Protein AF-0000000072077221 (afdb_homodimer)

Sequence (352 aa):
MKRPLWFFIVLSVAAAPALAEESPAISVGFSPSSNHDALNVVLNTINDAKKSIDVAAYVFTSKPVARALVEAKGKGIFVRVVADEKSNKNKYTAVTYLANHGIPVRLNNRYSIMHNKTIVADGHTVQTGSFNYTSSADKSNAENAIAIKNVPELASQYEAEFNRLWDESTPLKANYMKRPLWFFIVLSVAAAPALAEESPAISVGFSPSSNHDALNVVLNTINDAKKSIDVAAYVFTSKPVARALVEAKGKGIFVRVVADEKSNKNKYTAVTYLANHGIPVRLNNRYSIMHNKTIVADGHTVQTGSFNYTSSADKSNAENAIAIKNVPELASQYEAEFNRLWDESTPLKANY

Secondary structure (DSSP, 8-state):
---------------------PPPEEEEEEES-TT-HHHHHHHHHHHT-SSEEEEEESSB--HHHHHHHHHHHHTT-EEEEEEETGGG-STT-HHHHHHHTT--EEEE-SSS-B--EEEEETTTEEEEES--BSHHHHHTSBEEEEEEES-HHHHHHHHHHHHHHHHTSEEPPP--/---------------------PPPEEEEEEES-TT-HHHHHHHHHHHT-SSEEEEEESSB--HHHHHHHHHHHHTT-EEEEEEETGGG-STT-HHHHHHHTT--EEEE-SSS-B--EEEEETTTEEEEES--BSHHHHHTSBEEEEEEES-HHHHHHHHHHHHHHHHTSEEPPP--

Structure (mmCIF, N/CA/C/O backbone):
data_AF-0000000072077221-model_v1
#
loop_
_entity.id
_entity.type
_entity.pdbx_description
1 polymer 'phospholipase D'
#
loop_
_atom_site.group_PDB
_atom_site.id
_atom_site.type_symbol
_atom_site.label_atom_id
_atom_site.label_alt_id
_atom_site.label_comp_id
_atom_site.label_asym_id
_atom_site.label_entity_id
_atom_site.label_seq_id
_atom_site.pdbx_PDB_ins_code
_atom_site.Cartn_x
_atom_site.Cartn_y
_atom_site.Cartn_z
_atom_site.occupancy
_atom_site.B_iso_or_equiv
_atom_site.auth_seq_id
_atom_site.auth_comp_id
_atom_site.auth_asym_id
_atom_site.auth_atom_id
_atom_site.pdbx_PDB_model_num
ATOM 1 N N . MET A 1 1 ? -69.562 -35.75 -26.078 1 41.38 1 MET A N 1
ATOM 2 C CA . MET A 1 1 ? -68.5 -34.812 -26.375 1 41.38 1 MET A CA 1
ATOM 3 C C . MET A 1 1 ? -67.688 -34.531 -25.141 1 41.38 1 MET A C 1
ATOM 5 O O . MET A 1 1 ? -68.125 -33.906 -24.188 1 41.38 1 MET A O 1
ATOM 9 N N . LYS A 1 2 ? -66.688 -35.406 -24.719 1 46.25 2 LYS A N 1
ATOM 10 C CA . LYS A 1 2 ? -65.812 -35.344 -23.562 1 46.25 2 LYS A CA 1
ATOM 11 C C . LYS A 1 2 ? -64.875 -34.156 -23.641 1 46.25 2 LYS A C 1
ATOM 13 O O . LYS A 1 2 ? -64.188 -34 -24.641 1 46.25 2 LYS A O 1
ATOM 18 N N . ARG A 1 3 ? -65.25 -33.094 -22.969 1 55.19 3 ARG A N 1
ATOM 19 C CA . ARG A 1 3 ? -64.375 -31.922 -22.875 1 55.19 3 ARG A CA 1
ATOM 20 C C . ARG A 1 3 ? -63 -32.281 -22.391 1 55.19 3 ARG A C 1
ATOM 22 O O . ARG A 1 3 ? -62.844 -32.969 -21.375 1 55.19 3 ARG A O 1
ATOM 29 N N . PRO A 1 4 ? -61.938 -32.188 -23.203 1 52.5 4 PRO A N 1
ATOM 30 C CA . PRO A 1 4 ? -60.562 -32.469 -22.703 1 52.5 4 PRO A CA 1
ATOM 31 C C . PRO A 1 4 ? -60.188 -31.531 -21.562 1 52.5 4 PRO A C 1
ATOM 33 O O . PRO A 1 4 ? -60.562 -30.359 -21.531 1 52.5 4 PRO A O 1
ATOM 36 N N . LEU A 1 5 ? -60 -32.062 -20.359 1 57.72 5 LEU A N 1
ATOM 37 C CA . LEU A 1 5 ? -59.469 -31.328 -19.203 1 57.72 5 LEU A CA 1
ATOM 38 C C . LEU A 1 5 ? -58.031 -30.875 -19.469 1 57.72 5 LEU A C 1
ATOM 40 O O . LEU A 1 5 ? -57.156 -31.703 -19.703 1 57.72 5 LEU A O 1
ATOM 44 N N . TRP A 1 6 ? -57.844 -29.719 -20.047 1 56.41 6 TRP A N 1
ATOM 45 C CA . TRP A 1 6 ? -56.531 -29.094 -20.172 1 56.41 6 TRP A CA 1
ATOM 46 C C . TRP A 1 6 ? -55.875 -28.891 -18.812 1 56.41 6 TRP A C 1
ATOM 48 O O . TRP A 1 6 ? -56.438 -28.234 -17.938 1 56.41 6 TRP A O 1
ATOM 58 N N . PHE A 1 7 ? -55.031 -29.797 -18.406 1 58.69 7 PHE A N 1
ATOM 59 C CA . PHE A 1 7 ? -54.219 -29.625 -17.219 1 58.69 7 PHE A CA 1
ATOM 60 C C . PHE A 1 7 ? -53.219 -28.469 -17.406 1 58.69 7 PHE A C 1
ATOM 62 O O . PHE A 1 7 ? -52.438 -28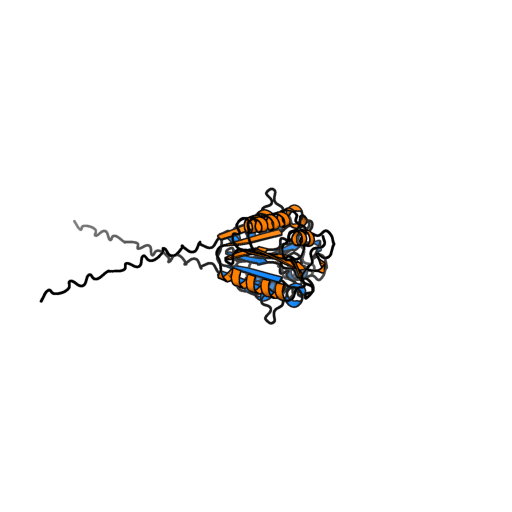.469 -18.328 1 58.69 7 PHE A O 1
ATOM 69 N N . PHE A 1 8 ? -53.531 -27.297 -16.859 1 60.31 8 PHE A N 1
ATOM 70 C CA . PHE A 1 8 ? -52.625 -26.188 -16.75 1 60.31 8 PHE A CA 1
ATOM 71 C C . PHE A 1 8 ? -51.438 -26.531 -15.844 1 60.31 8 PHE A C 1
ATOM 73 O O . PHE A 1 8 ? -51.625 -26.797 -14.656 1 60.31 8 PHE A O 1
ATOM 80 N N . ILE A 1 9 ? -50.344 -26.984 -16.406 1 57.84 9 ILE A N 1
ATOM 81 C CA . ILE A 1 9 ? -49.094 -27.156 -15.656 1 57.84 9 ILE A CA 1
ATOM 82 C C . ILE A 1 9 ? -48.531 -25.797 -15.258 1 57.84 9 ILE A C 1
ATOM 84 O O . ILE A 1 9 ? -48.188 -24.984 -16.125 1 57.84 9 ILE A O 1
ATOM 88 N N . VAL A 1 10 ? -48.844 -25.281 -14.055 1 58.59 10 VAL A N 1
ATOM 89 C CA . VAL A 1 10 ? -48.156 -24.109 -13.492 1 58.59 10 VAL A CA 1
ATOM 90 C C . VAL A 1 10 ? -46.688 -24.422 -13.234 1 58.59 10 VAL A C 1
ATOM 92 O O . VAL A 1 10 ? -46.375 -25.266 -12.398 1 58.59 10 VAL A O 1
ATOM 95 N N . LEU A 1 11 ? -45.812 -24.141 -14.109 1 54.88 11 LEU A N 1
ATOM 96 C CA . LEU A 1 11 ? -44.375 -24.188 -13.859 1 54.88 11 LEU A CA 1
ATOM 97 C C . LEU A 1 11 ? -43.969 -23.125 -12.836 1 54.88 11 LEU A C 1
ATOM 99 O O . LEU A 1 11 ? -44.062 -21.938 -13.086 1 54.88 11 LEU A O 1
ATOM 103 N N . SER A 1 12 ? -43.969 -23.469 -11.578 1 56.44 12 SER A N 1
ATOM 104 C CA . SER A 1 12 ? -43.375 -22.578 -10.594 1 56.44 12 SER A CA 1
ATOM 105 C C . SER A 1 12 ? -41.875 -22.453 -10.805 1 56.44 12 SER A C 1
ATOM 107 O O . SER A 1 12 ? -41.125 -23.438 -10.703 1 56.44 12 SER A O 1
ATOM 109 N N . VAL A 1 13 ? -41.469 -21.484 -11.477 1 56.12 13 VAL A N 1
ATOM 110 C CA . VAL A 1 13 ? -40.031 -21.156 -11.508 1 56.12 13 VAL A CA 1
ATOM 111 C C . VAL A 1 13 ? -39.562 -20.812 -10.102 1 56.12 13 VAL A C 1
ATOM 113 O O . VAL A 1 13 ? -39.969 -19.812 -9.531 1 56.12 13 VAL A O 1
ATOM 116 N N . ALA A 1 14 ? -39.094 -21.75 -9.359 1 52.84 14 ALA A N 1
ATOM 117 C CA . ALA A 1 14 ? -38.375 -21.453 -8.117 1 52.84 14 ALA A CA 1
ATOM 118 C C . ALA A 1 14 ? -37.281 -20.422 -8.336 1 52.84 14 ALA A C 1
ATOM 120 O O . ALA A 1 14 ? -36.375 -20.625 -9.156 1 52.84 14 ALA A O 1
ATOM 121 N N . ALA A 1 15 ? -37.562 -19.188 -7.977 1 51.59 15 ALA A N 1
ATOM 122 C CA . ALA A 1 15 ? -36.5 -18.203 -7.961 1 51.59 15 ALA A CA 1
ATOM 123 C C . ALA A 1 15 ? -35.281 -18.75 -7.211 1 51.59 15 ALA A C 1
ATOM 125 O O . ALA A 1 15 ? -35.375 -19.188 -6.062 1 51.59 15 ALA A O 1
ATOM 126 N N . ALA A 1 16 ? -34.25 -19.266 -7.887 1 54.16 16 ALA A N 1
ATOM 127 C CA . ALA A 1 16 ? -33 -19.609 -7.219 1 54.16 16 ALA A CA 1
ATOM 128 C C . ALA A 1 16 ? -32.625 -18.547 -6.188 1 54.16 16 ALA A C 1
ATOM 130 O O . ALA A 1 16 ? -32.781 -17.344 -6.438 1 54.16 16 ALA A O 1
ATOM 131 N N . PRO A 1 17 ? -32.562 -18.891 -4.938 1 51.62 17 PRO A N 1
ATOM 132 C CA . PRO A 1 17 ? -32.094 -17.844 -4.004 1 51.62 17 PRO A CA 1
ATOM 133 C C . PRO A 1 17 ? -30.938 -17.031 -4.562 1 51.62 17 PRO A C 1
ATOM 135 O O . PRO A 1 17 ? -30.047 -17.578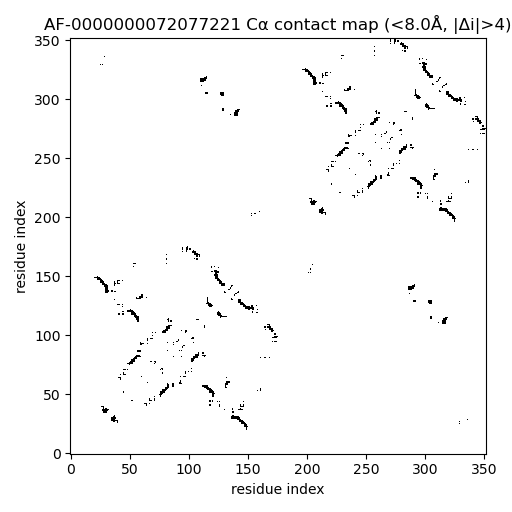 -5.223 1 51.62 17 PRO A O 1
ATOM 138 N N . ALA A 1 18 ? -31.109 -15.844 -4.906 1 51.34 18 ALA A N 1
ATOM 139 C CA . ALA A 1 18 ? -30 -14.945 -5.203 1 51.34 18 ALA A CA 1
ATOM 140 C C . ALA A 1 18 ? -28.812 -15.219 -4.281 1 51.34 18 ALA A C 1
ATOM 142 O O . ALA A 1 18 ? -28.969 -15.258 -3.059 1 51.34 18 ALA A O 1
ATOM 143 N N . LEU A 1 19 ? -27.828 -16.156 -4.566 1 50.75 19 LEU A N 1
ATOM 144 C CA . LEU A 1 19 ? -26.609 -16.25 -3.791 1 50.75 19 LEU A CA 1
ATOM 145 C C . LEU A 1 19 ? -26.25 -14.922 -3.143 1 50.75 19 LEU A C 1
ATOM 147 O O . LEU A 1 19 ? -26.141 -13.906 -3.828 1 50.75 19 LEU A O 1
ATOM 151 N N . ALA A 1 20 ? -26.734 -14.664 -2.051 1 54.38 20 ALA A N 1
ATOM 152 C CA . ALA A 1 20 ? -26.516 -13.453 -1.268 1 54.38 20 ALA A CA 1
ATOM 153 C C . ALA A 1 20 ? -25.078 -12.953 -1.425 1 54.38 20 ALA A C 1
ATOM 155 O O . ALA A 1 20 ? -24.125 -13.695 -1.183 1 54.38 20 ALA A O 1
ATOM 156 N N . GLU A 1 21 ? -24.875 -12.062 -2.271 1 69.56 21 GLU A N 1
ATOM 157 C CA . GLU A 1 21 ? -23.578 -11.414 -2.396 1 69.56 21 GLU A CA 1
ATOM 158 C C . GLU A 1 21 ? -22.984 -11.102 -1.026 1 69.56 21 GLU A C 1
ATOM 160 O O . GLU A 1 21 ? -23.656 -10.562 -0.156 1 69.56 21 GLU A O 1
ATOM 165 N N . GLU A 1 22 ? -21.859 -11.781 -0.63 1 82.25 22 GLU A N 1
ATOM 166 C CA . GLU A 1 22 ? -21.203 -11.531 0.648 1 82.25 22 GLU A CA 1
ATOM 167 C C . GLU A 1 22 ? -20.875 -10.047 0.822 1 82.25 22 GLU A C 1
ATOM 169 O O . GLU A 1 22 ? -20.562 -9.359 -0.148 1 82.25 22 GLU A O 1
ATOM 174 N N . SER A 1 23 ? -21.047 -9.547 1.997 1 90.69 23 SER A N 1
ATOM 175 C CA . SER A 1 23 ? -20.766 -8.148 2.316 1 90.69 23 SER A CA 1
ATOM 176 C C . SER A 1 23 ? -19.266 -7.867 2.295 1 90.69 23 SER A C 1
ATOM 178 O O . SER A 1 23 ? -18.469 -8.75 2.594 1 90.69 23 SER A O 1
ATOM 180 N N . PRO A 1 24 ? -18.922 -6.699 1.945 1 94.5 24 PRO A N 1
ATOM 181 C CA . PRO A 1 24 ? -17.5 -6.324 1.981 1 94.5 24 PRO A CA 1
ATOM 182 C C . PRO A 1 24 ? -16.875 -6.531 3.357 1 94.5 24 PRO A C 1
ATOM 184 O O . PRO A 1 24 ? -17.531 -6.34 4.379 1 94.5 24 PRO A O 1
ATOM 187 N N . ALA A 1 25 ? -15.648 -6.996 3.363 1 97.62 25 ALA A N 1
ATOM 188 C CA . ALA A 1 25 ? -14.867 -7.191 4.586 1 97.62 25 ALA A CA 1
ATOM 189 C C . ALA A 1 25 ? -13.445 -6.66 4.422 1 97.62 25 ALA A C 1
ATOM 191 O O . ALA A 1 25 ? -12.828 -6.836 3.369 1 97.62 25 ALA A O 1
ATOM 192 N N . ILE A 1 26 ? -12.984 -5.996 5.469 1 98.75 26 ILE A N 1
ATOM 193 C CA . ILE A 1 26 ? -11.648 -5.422 5.422 1 98.75 26 ILE A CA 1
ATOM 194 C C . ILE A 1 26 ? -10.797 -6.004 6.547 1 98.75 26 ILE A C 1
ATOM 196 O O . ILE A 1 26 ? -11.242 -6.09 7.691 1 98.75 26 ILE A O 1
ATOM 200 N N . SER A 1 27 ? -9.633 -6.48 6.215 1 98.81 27 SER A N 1
ATOM 201 C CA . SER A 1 27 ? -8.625 -6.887 7.188 1 98.81 27 SER A CA 1
ATOM 202 C C . SER A 1 27 ? -7.328 -6.102 7.004 1 98.81 27 SER A C 1
ATOM 204 O O . SER A 1 27 ? -6.918 -5.828 5.875 1 98.81 27 SER A O 1
ATOM 206 N N . VAL A 1 28 ? -6.715 -5.754 8.086 1 98.94 28 VAL A N 1
ATOM 207 C CA . VAL A 1 28 ? -5.461 -5.012 8.039 1 98.94 28 VAL A CA 1
ATOM 208 C C . VAL A 1 28 ? -4.461 -5.633 9.016 1 98.94 28 VAL A C 1
ATOM 210 O O . VAL A 1 28 ? -4.848 -6.215 10.031 1 98.94 28 VAL A O 1
ATOM 213 N N . GLY A 1 29 ? -3.201 -5.605 8.656 1 98.94 29 GLY A N 1
ATOM 214 C CA . GLY A 1 29 ? -2.088 -5.988 9.516 1 98.94 29 GLY A CA 1
ATOM 215 C C . GLY A 1 29 ? -0.896 -5.059 9.391 1 98.94 29 GLY A C 1
ATOM 216 O O . GLY A 1 29 ? -0.657 -4.48 8.336 1 98.94 29 GLY A O 1
ATOM 217 N N . PHE A 1 30 ? -0.165 -4.949 10.492 1 98.94 30 PHE A N 1
ATOM 218 C CA . PHE A 1 30 ? 1.035 -4.125 10.531 1 98.94 30 PHE A CA 1
ATOM 219 C C . PHE A 1 30 ? 2.256 -4.957 10.906 1 98.94 30 PHE A C 1
ATOM 221 O O . PHE A 1 30 ? 2.123 -6.016 11.531 1 98.94 30 PHE A O 1
ATOM 228 N N . SER A 1 31 ? 3.381 -4.488 10.414 1 98.75 31 SER A N 1
ATOM 229 C CA . SER A 1 31 ? 4.66 -5.066 10.805 1 98.75 31 SER A CA 1
ATOM 230 C C . SER A 1 31 ? 5.551 -4.031 11.477 1 98.75 31 SER A C 1
ATOM 232 O O . SER A 1 31 ? 5.387 -2.828 11.266 1 98.75 31 SER A O 1
ATOM 234 N N . PRO A 1 32 ? 6.457 -4.453 12.258 1 98.56 32 PRO A N 1
ATOM 235 C CA . PRO A 1 32 ? 6.559 -5.828 12.75 1 98.56 32 PRO A CA 1
ATOM 236 C C . PRO A 1 32 ? 5.527 -6.152 13.828 1 98.56 32 PRO A C 1
ATOM 238 O O . PRO A 1 32 ? 4.934 -5.242 14.406 1 98.56 32 PRO A O 1
ATOM 241 N N . SER A 1 33 ? 5.195 -7.371 13.938 1 98.44 33 SER A N 1
ATOM 242 C CA . SER A 1 33 ? 4.336 -7.84 15.023 1 98.44 33 SER A CA 1
ATOM 243 C C . SER A 1 33 ? 4.664 -9.281 15.406 1 98.44 33 SER A C 1
ATOM 245 O O . SER A 1 33 ? 5.176 -10.039 14.586 1 98.44 33 SER A O 1
ATOM 247 N N . SER A 1 34 ? 4.398 -9.594 16.625 1 97.75 34 SER A N 1
ATOM 248 C CA . SER A 1 34 ? 4.699 -10.93 17.125 1 97.75 34 SER A CA 1
ATOM 249 C C . SER A 1 34 ? 3.916 -12 16.375 1 97.75 34 SER A C 1
ATOM 251 O O . SER A 1 34 ? 4.402 -13.109 16.172 1 97.75 34 SER A O 1
ATOM 253 N N . ASN A 1 35 ? 2.785 -11.672 15.859 1 98.12 35 ASN A N 1
ATOM 254 C CA . ASN A 1 35 ? 1.917 -12.641 15.211 1 98.12 35 ASN A CA 1
ATOM 255 C C . ASN A 1 35 ? 2.014 -12.547 13.688 1 98.12 35 ASN A C 1
ATOM 257 O O . ASN A 1 35 ? 1.256 -13.203 12.969 1 98.12 35 ASN A O 1
ATOM 261 N N . HIS A 1 36 ? 2.932 -11.758 13.195 1 98.81 36 HIS A N 1
ATOM 262 C CA . HIS A 1 36 ? 3.117 -11.602 11.758 1 98.81 36 HIS A CA 1
ATOM 263 C C . HIS A 1 36 ? 1.824 -11.156 11.086 1 98.81 36 HIS A C 1
ATOM 265 O O . HIS A 1 36 ? 1.4 -11.758 10.094 1 98.81 36 HIS A O 1
ATOM 271 N N . ASP A 1 37 ? 1.238 -10.086 11.633 1 98.88 37 ASP A N 1
ATOM 272 C CA . ASP A 1 37 ? -0.11 -9.688 11.242 1 98.88 37 ASP A CA 1
ATOM 273 C C . ASP A 1 37 ? -0.158 -9.273 9.773 1 98.88 37 ASP A C 1
ATOM 275 O O . ASP A 1 37 ? -1.091 -9.633 9.055 1 98.88 37 ASP A O 1
ATOM 279 N N . ALA A 1 38 ? 0.813 -8.477 9.312 1 98.94 38 ALA A N 1
ATOM 280 C CA . ALA A 1 38 ? 0.808 -8.047 7.918 1 98.94 38 ALA A CA 1
ATOM 281 C C . ALA A 1 38 ? 1.007 -9.227 6.98 1 98.94 38 ALA A C 1
ATOM 283 O O . ALA A 1 38 ? 0.302 -9.359 5.977 1 98.94 38 ALA A O 1
ATOM 284 N N . LEU A 1 39 ? 1.945 -10.094 7.277 1 98.94 39 LEU A N 1
ATOM 285 C CA . LEU A 1 39 ? 2.152 -11.305 6.492 1 98.94 39 LEU A CA 1
ATOM 286 C C . LEU A 1 39 ? 0.884 -12.148 6.449 1 98.94 39 LEU A C 1
ATOM 288 O O . LEU A 1 39 ? 0.532 -12.703 5.402 1 98.94 39 LEU A O 1
ATOM 292 N N . ASN A 1 40 ? 0.217 -12.258 7.551 1 98.94 40 ASN A N 1
ATOM 293 C CA . ASN A 1 40 ? -0.986 -13.078 7.617 1 98.94 40 ASN A CA 1
ATOM 294 C C . ASN A 1 40 ? -2.096 -12.523 6.73 1 98.94 40 ASN A C 1
ATOM 296 O O . ASN A 1 40 ? -2.885 -13.289 6.168 1 98.94 40 ASN A O 1
ATOM 300 N N . VAL A 1 41 ? -2.193 -11.195 6.621 1 99 41 VAL A N 1
ATOM 301 C CA . VAL A 1 41 ? -3.158 -10.617 5.688 1 99 41 VAL A CA 1
ATOM 302 C C . VAL A 1 41 ? -2.871 -11.117 4.273 1 99 41 VAL A C 1
ATOM 304 O O . VAL A 1 41 ? -3.791 -11.5 3.547 1 99 41 VAL A O 1
ATOM 307 N N . VAL A 1 42 ? -1.589 -11.141 3.879 1 99 42 VAL A N 1
ATOM 308 C CA . VAL A 1 42 ? -1.16 -11.594 2.561 1 99 42 VAL A CA 1
ATOM 309 C C . VAL A 1 42 ? -1.46 -13.086 2.402 1 99 42 VAL A C 1
ATOM 311 O O . VAL A 1 42 ? -2.104 -13.492 1.433 1 99 42 VAL A O 1
ATOM 314 N N . LEU A 1 43 ? -1.061 -13.852 3.369 1 99 43 LEU A N 1
ATOM 315 C CA . LEU A 1 43 ? -1.221 -15.297 3.291 1 99 43 LEU A CA 1
ATOM 316 C C . LEU A 1 43 ? -2.697 -15.68 3.291 1 99 43 LEU A C 1
ATOM 318 O O . LEU A 1 43 ? -3.109 -16.578 2.561 1 99 43 LEU A O 1
ATOM 322 N N . ASN A 1 44 ? -3.494 -15.047 4.129 1 98.94 44 ASN A N 1
ATOM 323 C CA . ASN A 1 44 ? -4.922 -15.352 4.168 1 98.94 44 ASN A CA 1
ATOM 324 C C . ASN A 1 44 ? -5.598 -15.031 2.838 1 98.94 44 ASN A C 1
ATOM 326 O O . ASN A 1 44 ? -6.523 -15.734 2.422 1 98.94 44 ASN A O 1
ATOM 330 N N . THR A 1 45 ? -5.168 -13.953 2.191 1 98.94 45 THR A N 1
ATOM 331 C CA . THR A 1 45 ? -5.699 -13.625 0.874 1 98.94 45 THR A CA 1
ATOM 332 C C . THR A 1 45 ? -5.438 -14.758 -0.116 1 98.94 45 THR A C 1
ATOM 334 O O . THR A 1 45 ? -6.32 -15.133 -0.886 1 98.94 45 THR A O 1
ATOM 337 N N . ILE A 1 46 ? -4.246 -15.305 -0.078 1 99 46 ILE A N 1
ATOM 338 C CA . ILE A 1 46 ? -3.857 -16.391 -0.968 1 99 46 ILE A CA 1
ATOM 339 C C . ILE A 1 46 ? -4.605 -17.672 -0.586 1 99 46 ILE A C 1
ATOM 341 O O . ILE A 1 46 ? -5.207 -18.312 -1.441 1 99 46 ILE A O 1
ATOM 345 N N . ASN A 1 47 ? -4.633 -17.953 0.69 1 98.88 47 ASN A N 1
ATOM 346 C CA . ASN A 1 47 ? -5.168 -19.219 1.175 1 98.88 47 ASN A CA 1
ATOM 347 C C . ASN A 1 47 ? -6.684 -19.297 1.019 1 98.88 47 ASN A C 1
ATOM 349 O O . ASN A 1 47 ? -7.25 -20.375 0.891 1 98.88 47 ASN A O 1
ATOM 353 N N . ASP A 1 48 ? -7.336 -18.203 0.988 1 98.69 48 ASP A N 1
ATOM 354 C CA . ASP A 1 48 ? -8.797 -18.141 0.895 1 98.69 48 ASP A CA 1
ATOM 355 C C . ASP A 1 48 ? -9.258 -18.234 -0.558 1 98.69 48 ASP A C 1
ATOM 357 O O . ASP A 1 48 ? -10.438 -18.453 -0.828 1 98.69 48 ASP A O 1
ATOM 361 N N . ALA A 1 49 ? -8.328 -18.016 -1.481 1 98.88 49 ALA A N 1
ATOM 362 C CA . ALA A 1 49 ? -8.695 -18 -2.896 1 98.88 49 ALA A CA 1
ATOM 363 C C . ALA A 1 49 ? -9.227 -19.359 -3.338 1 98.88 49 ALA A C 1
ATOM 365 O O . ALA A 1 49 ? -8.797 -20.391 -2.834 1 98.88 49 ALA A O 1
ATOM 366 N N . LYS A 1 50 ? -10.117 -19.328 -4.398 1 98.81 50 LYS A N 1
ATOM 367 C CA . LYS A 1 50 ? -10.758 -20.562 -4.855 1 98.81 50 LYS A CA 1
ATOM 368 C C . LYS A 1 50 ? -10.562 -20.75 -6.355 1 98.81 50 LYS A C 1
ATOM 370 O O . LYS A 1 50 ? -10.68 -21.875 -6.863 1 98.81 50 LYS A O 1
ATOM 375 N N . LYS A 1 51 ? -10.328 -19.688 -7.07 1 98.88 51 LYS A N 1
ATOM 376 C CA . LYS A 1 51 ? -10.352 -19.812 -8.523 1 98.88 51 LYS A CA 1
ATOM 377 C C . LYS A 1 51 ? -9.07 -19.25 -9.141 1 98.88 51 LYS A C 1
ATOM 379 O O . LYS A 1 51 ? -8.453 -19.891 -10 1 98.88 51 LYS A O 1
ATOM 384 N N . SER A 1 52 ? -8.703 -18.047 -8.75 1 98.94 52 SER A N 1
ATOM 385 C CA . SER A 1 52 ? -7.566 -17.391 -9.391 1 98.94 52 SER A CA 1
ATOM 386 C C . SER A 1 52 ? -6.852 -16.438 -8.43 1 98.94 52 SER A C 1
ATOM 388 O O . SER A 1 52 ? -7.465 -15.922 -7.496 1 98.94 52 SER A O 1
ATOM 390 N N . ILE A 1 53 ? -5.59 -16.25 -8.648 1 99 53 ILE A N 1
ATOM 391 C CA . ILE A 1 53 ? -4.73 -15.328 -7.926 1 99 53 ILE A CA 1
ATOM 392 C C . ILE A 1 53 ? -3.809 -14.609 -8.906 1 99 53 ILE A C 1
ATOM 394 O O . ILE A 1 53 ? -3.045 -15.242 -9.633 1 99 53 ILE A O 1
ATOM 398 N N . ASP A 1 54 ? -3.857 -13.273 -8.969 1 99 54 ASP A N 1
ATOM 399 C CA . ASP A 1 54 ? -2.932 -12.422 -9.703 1 99 54 ASP A CA 1
ATOM 400 C C . ASP A 1 54 ? -2.055 -11.609 -8.75 1 99 54 ASP A C 1
ATOM 402 O O . ASP A 1 54 ? -2.564 -10.844 -7.934 1 99 54 ASP A O 1
ATOM 406 N N . VAL A 1 55 ? -0.743 -11.789 -8.875 1 99 55 VAL A N 1
ATOM 407 C CA . VAL A 1 55 ? 0.201 -11.148 -7.965 1 99 55 VAL A CA 1
ATOM 408 C C . VAL A 1 55 ? 1.092 -10.18 -8.742 1 99 55 VAL A C 1
ATOM 410 O O . VAL A 1 55 ? 1.725 -10.562 -9.727 1 99 55 VAL A O 1
ATOM 413 N N . ALA A 1 56 ? 1.13 -8.93 -8.383 1 98.94 56 ALA A N 1
ATOM 414 C CA . ALA A 1 56 ? 2.166 -7.977 -8.781 1 98.94 56 ALA A CA 1
ATOM 415 C C . ALA A 1 56 ? 3.129 -7.699 -7.633 1 98.94 56 ALA A C 1
ATOM 417 O O . ALA A 1 56 ? 2.703 -7.332 -6.535 1 98.94 56 ALA A O 1
ATOM 418 N N . ALA A 1 57 ? 4.426 -7.883 -7.879 1 98.81 57 ALA A N 1
ATOM 419 C CA . ALA A 1 57 ? 5.402 -7.785 -6.797 1 98.81 57 ALA A CA 1
ATOM 420 C C . ALA A 1 57 ? 6.609 -6.953 -7.219 1 98.81 57 ALA A C 1
ATOM 422 O O . ALA A 1 57 ? 7.18 -7.176 -8.289 1 98.81 57 ALA A O 1
ATOM 423 N N . TYR A 1 58 ? 7.039 -6.023 -6.383 1 98.81 58 TYR A N 1
ATOM 424 C CA . TYR A 1 58 ? 8.312 -5.328 -6.57 1 98.81 58 TYR A CA 1
ATOM 425 C C . TYR A 1 58 ? 9.477 -6.223 -6.176 1 98.81 58 TYR A C 1
ATOM 427 O O . TYR A 1 58 ? 10.062 -6.895 -7.027 1 98.81 58 TYR A O 1
ATOM 435 N N . VAL A 1 59 ? 9.641 -6.348 -4.863 1 98 59 VAL A N 1
ATOM 436 C CA . VAL A 1 59 ? 10.617 -7.309 -4.367 1 98 59 VAL A CA 1
ATOM 437 C C . VAL A 1 59 ? 9.898 -8.547 -3.836 1 98 59 VAL A C 1
ATOM 439 O O . VAL A 1 59 ? 8.961 -8.438 -3.047 1 98 59 VAL A O 1
ATOM 442 N N . PHE A 1 60 ? 10.312 -9.734 -4.309 1 98.25 60 PHE A N 1
ATOM 443 C CA . PHE A 1 60 ? 9.695 -10.992 -3.916 1 98.25 60 PHE A CA 1
ATOM 444 C C . PHE A 1 60 ? 10.75 -12 -3.477 1 98.25 60 PHE A C 1
ATOM 446 O O . PHE A 1 60 ? 11.336 -12.695 -4.309 1 98.25 60 PHE A O 1
ATOM 453 N N . THR A 1 61 ? 10.883 -12.102 -2.107 1 97 61 THR A N 1
ATOM 454 C CA . THR A 1 61 ? 11.828 -13.062 -1.562 1 97 61 THR A CA 1
ATOM 455 C C . THR A 1 61 ? 11.195 -13.875 -0.441 1 97 61 THR A C 1
ATOM 457 O O . THR A 1 61 ? 11.852 -14.727 0.166 1 97 61 THR A O 1
ATOM 460 N N . SER A 1 62 ? 9.977 -13.672 -0.135 1 98.19 62 SER A N 1
ATOM 461 C CA . SER A 1 62 ? 9.297 -14.328 0.978 1 98.19 62 SER A CA 1
ATOM 462 C C . SER A 1 62 ? 9.031 -15.797 0.679 1 98.19 62 SER A C 1
ATOM 464 O O . SER A 1 62 ? 8.242 -16.125 -0.21 1 98.19 62 SER A O 1
ATOM 466 N N . LYS A 1 63 ? 9.57 -16.656 1.47 1 98.06 63 LYS A N 1
ATOM 467 C CA . LYS A 1 63 ? 9.344 -18.094 1.3 1 98.06 63 LYS A CA 1
ATOM 468 C C . LYS A 1 63 ? 7.906 -18.469 1.642 1 98.06 63 LYS A C 1
ATOM 470 O O . LYS A 1 63 ? 7.262 -19.219 0.899 1 98.06 63 LYS A O 1
ATOM 475 N N . PRO A 1 64 ? 7.355 -17.969 2.762 1 98.81 64 PRO A N 1
ATOM 476 C CA . PRO A 1 64 ? 5.973 -18.344 3.064 1 98.81 64 PRO A CA 1
ATOM 477 C C . PRO A 1 64 ? 4.992 -17.922 1.974 1 98.81 64 PRO A C 1
ATOM 479 O O . PRO A 1 64 ? 4.035 -18.641 1.68 1 98.81 64 PRO A O 1
ATOM 482 N N . VAL A 1 65 ? 5.219 -16.797 1.368 1 98.94 65 VAL A N 1
ATOM 483 C CA . VAL A 1 65 ? 4.316 -16.344 0.314 1 98.94 65 VAL A CA 1
ATOM 484 C C . VAL A 1 65 ? 4.484 -17.219 -0.923 1 98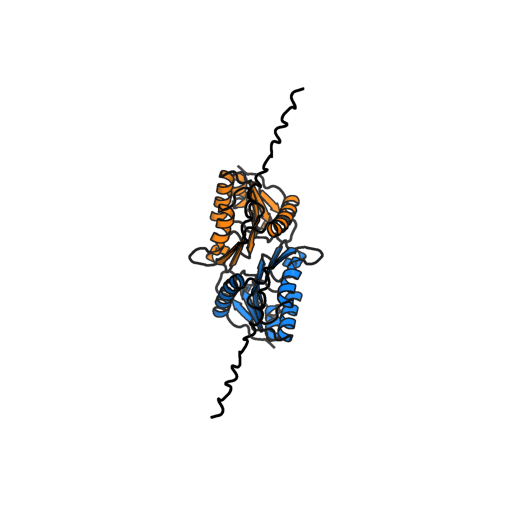.94 65 VAL A C 1
ATOM 486 O O . VAL A 1 65 ? 3.5 -17.641 -1.529 1 98.94 65 VAL A O 1
ATOM 489 N N . ALA A 1 66 ? 5.742 -17.5 -1.279 1 98.88 66 ALA A N 1
ATOM 490 C CA . ALA A 1 66 ? 6.004 -18.359 -2.43 1 98.88 66 ALA A CA 1
ATOM 491 C C . ALA A 1 66 ? 5.383 -19.734 -2.238 1 98.88 66 ALA A C 1
ATOM 493 O O . ALA A 1 66 ? 4.738 -20.266 -3.146 1 98.88 66 ALA A O 1
ATOM 494 N N . ARG A 1 67 ? 5.543 -20.281 -1.102 1 98.88 67 ARG A N 1
ATOM 495 C CA . ARG A 1 67 ? 4.996 -21.609 -0.813 1 98.88 67 ARG A CA 1
ATOM 496 C C . ARG A 1 67 ? 3.471 -21.594 -0.871 1 98.88 67 ARG A C 1
ATOM 498 O O . ARG A 1 67 ? 2.855 -22.531 -1.374 1 98.88 67 ARG A O 1
ATOM 505 N N . ALA A 1 68 ? 2.885 -20.562 -0.342 1 98.94 68 ALA A N 1
ATOM 506 C CA . ALA A 1 68 ? 1.43 -20.438 -0.372 1 98.94 68 ALA A CA 1
ATOM 507 C C . ALA A 1 68 ? 0.912 -20.406 -1.807 1 98.94 68 ALA A C 1
ATOM 509 O O . ALA A 1 68 ? -0.125 -21 -2.111 1 98.94 68 ALA A O 1
ATOM 510 N N . LEU A 1 69 ? 1.618 -19.703 -2.67 1 98.94 69 LEU A N 1
ATOM 511 C CA . LEU A 1 69 ? 1.205 -19.609 -4.066 1 98.94 69 LEU A CA 1
ATOM 512 C C . LEU A 1 69 ? 1.324 -20.969 -4.762 1 98.94 69 LEU A C 1
ATOM 514 O O . LEU A 1 69 ? 0.442 -21.344 -5.527 1 98.94 69 LEU A O 1
ATOM 518 N N . VAL A 1 70 ? 2.412 -21.672 -4.484 1 98.94 70 VAL A N 1
ATOM 519 C CA . VAL A 1 70 ? 2.598 -23 -5.078 1 98.94 70 VAL A CA 1
ATOM 520 C C . VAL A 1 70 ? 1.518 -23.953 -4.566 1 98.94 70 VAL A C 1
ATOM 522 O O . VAL A 1 70 ? 0.965 -24.734 -5.336 1 98.94 70 VAL A O 1
ATOM 525 N N . GLU A 1 71 ? 1.243 -23.891 -3.287 1 98.94 71 GLU A N 1
ATOM 526 C CA . GLU A 1 71 ? 0.179 -24.719 -2.717 1 98.94 71 GLU A CA 1
ATOM 527 C C . GLU A 1 71 ? -1.168 -24.391 -3.359 1 98.94 71 GLU A C 1
ATOM 529 O O . GLU A 1 71 ? -1.96 -25.297 -3.633 1 98.94 71 GLU A O 1
ATOM 534 N N . ALA A 1 72 ? -1.463 -23.125 -3.547 1 98.94 72 ALA A N 1
ATOM 535 C CA . ALA A 1 72 ? -2.699 -22.719 -4.211 1 98.94 72 ALA A CA 1
ATOM 536 C C . ALA A 1 72 ? -2.795 -23.344 -5.605 1 98.94 72 ALA A C 1
ATOM 538 O O . ALA A 1 72 ? -3.834 -23.891 -5.98 1 98.94 72 ALA A O 1
ATOM 539 N N . LYS A 1 73 ? -1.744 -23.25 -6.324 1 98.88 73 LYS A N 1
ATOM 540 C CA . LYS A 1 73 ? -1.716 -23.859 -7.648 1 98.88 73 LYS A CA 1
ATOM 541 C C . LYS A 1 73 ? -2.01 -25.359 -7.562 1 98.88 73 LYS A C 1
ATOM 543 O O . LYS A 1 73 ? -2.766 -25.891 -8.375 1 98.88 73 LYS A O 1
ATOM 548 N N . GLY A 1 74 ? -1.412 -25.953 -6.641 1 98.62 74 GLY A N 1
ATOM 549 C CA . GLY A 1 74 ? -1.627 -27.391 -6.445 1 98.62 74 GLY A CA 1
ATOM 550 C C . GLY A 1 74 ? -3.084 -27.734 -6.211 1 98.62 74 GLY A C 1
ATOM 551 O O . GLY A 1 74 ? -3.512 -28.859 -6.523 1 98.62 74 GLY A O 1
ATOM 552 N N . LYS A 1 75 ? -3.811 -26.828 -5.707 1 98.62 75 LYS A N 1
ATOM 553 C CA . LYS A 1 75 ? -5.23 -27.031 -5.434 1 98.62 75 LYS A CA 1
ATOM 554 C C . LYS A 1 75 ? -6.078 -26.688 -6.656 1 98.62 75 LYS A C 1
ATOM 556 O O . LYS A 1 75 ? -7.309 -26.703 -6.586 1 98.62 75 LYS A O 1
ATOM 561 N N . GLY A 1 76 ? -5.477 -26.344 -7.715 1 98.69 76 GLY A N 1
ATOM 562 C CA . GLY A 1 76 ? -6.184 -26.094 -8.961 1 98.69 76 GLY A CA 1
ATOM 563 C C . GLY A 1 76 ? -6.508 -24.625 -9.18 1 98.69 76 GLY A C 1
ATOM 564 O O . GLY A 1 76 ? -7.246 -24.281 -10.109 1 98.69 76 GLY A O 1
ATOM 565 N N . ILE A 1 77 ? -6.043 -23.766 -8.359 1 98.88 77 ILE A N 1
ATOM 566 C CA . ILE A 1 77 ? -6.254 -22.328 -8.492 1 98.88 77 ILE A CA 1
ATOM 567 C C . ILE A 1 77 ? -5.324 -21.766 -9.57 1 98.88 77 ILE A C 1
ATOM 569 O O . ILE A 1 77 ? -4.141 -22.109 -9.617 1 98.88 77 ILE A O 1
ATOM 573 N N . PHE A 1 78 ? -5.801 -20.938 -10.477 1 98.88 78 PHE A N 1
ATOM 574 C CA . PHE A 1 78 ? -4.992 -20.281 -11.5 1 98.88 78 PHE A CA 1
ATOM 575 C C . PHE A 1 78 ? -4.191 -19.125 -10.898 1 98.88 78 PHE A C 1
ATOM 577 O O . PHE A 1 78 ? -4.762 -18.188 -10.352 1 98.88 78 PHE A O 1
ATOM 584 N N . VAL A 1 79 ? -2.85 -19.203 -11.008 1 98.94 79 VAL A N 1
ATOM 585 C CA . VAL A 1 79 ? -1.979 -18.203 -10.406 1 98.94 79 VAL A CA 1
ATOM 586 C C . VAL A 1 79 ? -1.109 -17.562 -11.492 1 98.94 79 VAL A C 1
ATOM 588 O O . VAL A 1 79 ? -0.523 -18.266 -12.32 1 98.94 79 VAL A O 1
ATOM 591 N N . ARG A 1 80 ? -1.026 -16.234 -11.555 1 98.94 80 ARG A N 1
ATOM 592 C CA . ARG A 1 80 ? -0.083 -15.453 -12.352 1 98.94 80 ARG A CA 1
ATOM 593 C C . ARG A 1 80 ? 0.705 -14.484 -11.484 1 98.94 80 ARG A C 1
ATOM 595 O O . ARG A 1 80 ? 0.163 -13.914 -10.531 1 98.94 80 ARG A O 1
ATOM 602 N N . VAL A 1 81 ? 1.965 -14.297 -11.844 1 98.88 81 VAL A N 1
ATOM 603 C CA . VAL A 1 81 ? 2.809 -13.367 -11.109 1 98.88 81 VAL A CA 1
ATOM 604 C C . VAL A 1 81 ? 3.535 -12.438 -12.078 1 98.88 81 VAL A C 1
ATOM 606 O O . VAL A 1 81 ? 4.172 -12.906 -13.031 1 98.88 81 VAL A O 1
ATOM 609 N N . VAL A 1 82 ? 3.379 -11.141 -11.922 1 98.88 82 VAL A N 1
ATOM 610 C CA . VAL A 1 82 ? 4.254 -10.148 -12.539 1 98.88 82 VAL A CA 1
ATOM 611 C C . VAL A 1 82 ? 5.195 -9.57 -11.484 1 98.88 82 VAL A C 1
ATOM 613 O O . VAL A 1 82 ? 4.758 -9.203 -10.391 1 98.88 82 VAL A O 1
ATOM 616 N N . ALA A 1 83 ? 6.492 -9.508 -11.789 1 98.62 83 ALA A N 1
ATOM 617 C CA . ALA A 1 83 ? 7.461 -8.977 -10.836 1 98.62 83 ALA A CA 1
ATOM 618 C C . ALA A 1 83 ? 8.398 -7.98 -11.516 1 98.62 83 ALA A C 1
ATOM 620 O O . ALA A 1 83 ? 8.617 -8.039 -12.727 1 98.62 83 ALA A O 1
ATOM 621 N N . ASP A 1 84 ? 8.867 -7.027 -10.789 1 98.69 84 ASP A N 1
ATOM 622 C CA . ASP A 1 84 ? 9.891 -6.109 -11.281 1 98.69 84 ASP A CA 1
ATOM 623 C C . ASP A 1 84 ? 11.141 -6.867 -11.711 1 98.69 84 ASP A C 1
ATOM 625 O O . ASP A 1 84 ? 11.656 -7.699 -10.961 1 98.69 84 ASP A O 1
ATOM 629 N N . GLU A 1 85 ? 11.617 -6.57 -12.812 1 97.75 85 GLU A N 1
ATOM 630 C CA . GLU A 1 85 ? 12.75 -7.32 -13.344 1 97.75 85 GLU A CA 1
ATOM 631 C C . GLU A 1 85 ? 14.016 -7.059 -12.539 1 97.75 85 GLU A C 1
ATOM 633 O O . GLU A 1 85 ? 14.695 -7.996 -12.109 1 97.75 85 GLU A O 1
ATOM 638 N N . LYS A 1 86 ? 14.344 -5.789 -12.297 1 96.81 86 LYS A N 1
ATOM 639 C CA . LYS A 1 86 ? 15.594 -5.418 -11.648 1 96.81 86 LYS A CA 1
ATOM 640 C C . LYS A 1 86 ? 15.656 -5.953 -10.227 1 96.81 86 LYS A C 1
ATOM 642 O O . LYS A 1 86 ? 16.719 -6.363 -9.758 1 96.81 86 LYS A O 1
ATOM 647 N N . SER A 1 87 ? 14.531 -5.973 -9.586 1 96.44 87 SER A N 1
ATOM 648 C CA . SER A 1 87 ? 14.5 -6.367 -8.18 1 96.44 87 SER A CA 1
ATOM 649 C C . SER A 1 87 ? 14.461 -7.883 -8.031 1 96.44 87 SER A C 1
ATOM 651 O O . SER A 1 87 ? 14.578 -8.406 -6.918 1 96.44 87 SER A O 1
ATOM 653 N N . ASN A 1 88 ? 14.242 -8.602 -9.133 1 94.88 88 ASN A N 1
ATOM 654 C CA . ASN A 1 88 ? 14.078 -10.047 -9.062 1 94.88 88 ASN A CA 1
ATOM 655 C C . ASN A 1 88 ? 14.984 -10.766 -10.055 1 94.88 88 ASN A C 1
ATOM 657 O O . ASN A 1 88 ? 14.672 -11.875 -10.492 1 94.88 88 ASN A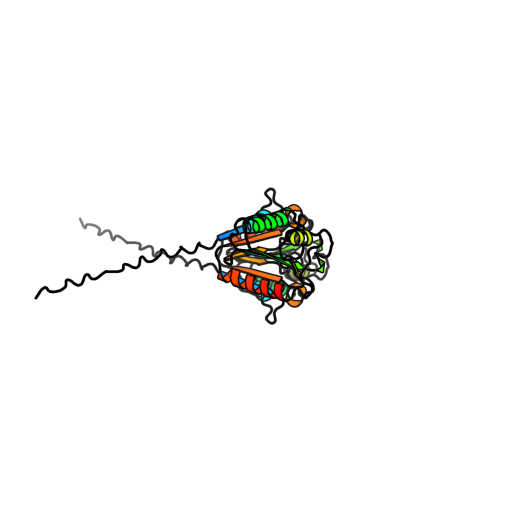 O 1
ATOM 661 N N . LYS A 1 89 ? 16.078 -10.281 -10.477 1 84.94 89 LYS A N 1
ATOM 662 C CA . LYS A 1 89 ? 16.891 -10.789 -11.57 1 84.94 89 LYS A CA 1
ATOM 663 C C . LYS A 1 89 ? 17.875 -11.844 -11.07 1 84.94 89 LYS A C 1
ATOM 665 O O . LYS A 1 89 ? 18.453 -12.594 -11.859 1 84.94 89 LYS A O 1
ATOM 670 N N . ASN A 1 90 ? 17.969 -11.992 -9.836 1 77.62 90 ASN A N 1
ATOM 671 C CA . ASN A 1 90 ? 18.938 -13 -9.391 1 77.62 90 ASN A CA 1
ATOM 672 C C . ASN A 1 90 ? 18.375 -14.414 -9.547 1 77.62 90 ASN A C 1
ATOM 674 O O . ASN A 1 90 ? 17.156 -14.602 -9.594 1 77.62 90 ASN A O 1
ATOM 678 N N . LYS A 1 91 ? 19.219 -15.43 -9.867 1 66.88 91 LYS A N 1
ATOM 679 C CA . LYS A 1 91 ? 18.891 -16.797 -10.242 1 66.88 91 LYS A CA 1
ATOM 680 C C . LYS A 1 91 ? 18.109 -17.5 -9.125 1 66.88 91 LYS A C 1
ATOM 682 O O . LYS A 1 91 ? 17.234 -18.328 -9.398 1 66.88 91 LYS A O 1
ATOM 687 N N . TYR A 1 92 ? 18.344 -17.234 -7.973 1 67.12 92 TYR A N 1
ATOM 688 C CA . TYR A 1 92 ? 17.719 -17.984 -6.895 1 67.12 92 TYR A CA 1
ATOM 689 C C . TYR A 1 92 ? 16.719 -17.109 -6.141 1 67.12 92 TYR A C 1
ATOM 691 O O . TYR A 1 92 ? 16.688 -17.109 -4.906 1 67.12 92 TYR A O 1
ATOM 699 N N . THR A 1 93 ? 15.789 -16.672 -7.039 1 81.75 93 THR A N 1
ATOM 700 C CA . THR A 1 93 ? 14.781 -15.781 -6.484 1 81.75 93 THR A CA 1
ATOM 701 C C . THR A 1 93 ? 13.453 -16.516 -6.305 1 81.75 93 THR A C 1
ATOM 703 O O . THR A 1 93 ? 13.273 -17.625 -6.801 1 81.75 93 THR A O 1
ATOM 706 N N . ALA A 1 94 ? 12.609 -16.047 -5.5 1 93.94 94 ALA A N 1
ATOM 707 C CA . ALA A 1 94 ? 11.242 -16.547 -5.305 1 93.94 94 ALA A CA 1
ATOM 708 C C . ALA A 1 94 ? 10.508 -16.672 -6.633 1 93.94 94 ALA A C 1
ATOM 710 O O . ALA A 1 94 ? 9.734 -17.609 -6.836 1 93.94 94 ALA A O 1
ATOM 711 N N . VAL A 1 95 ? 10.82 -15.82 -7.59 1 95.88 95 VAL A N 1
ATOM 712 C CA . VAL A 1 95 ? 10.102 -15.859 -8.859 1 95.88 95 VAL A CA 1
ATOM 713 C C . VAL A 1 95 ? 10.578 -17.047 -9.688 1 95.88 95 VAL A C 1
ATOM 715 O O . VAL A 1 95 ? 9.789 -17.672 -10.406 1 95.88 95 VAL A O 1
ATOM 718 N N . THR A 1 96 ? 11.875 -17.406 -9.633 1 94.69 96 THR A N 1
ATOM 719 C CA . THR A 1 96 ? 12.359 -18.594 -10.32 1 94.69 96 THR A CA 1
ATOM 720 C C . THR A 1 96 ? 11.758 -19.844 -9.703 1 94.69 96 THR A C 1
ATOM 722 O O . THR A 1 96 ? 11.414 -20.797 -10.414 1 94.69 96 THR A O 1
ATOM 725 N N . TYR A 1 97 ? 11.703 -19.875 -8.383 1 96.44 97 TYR A N 1
ATOM 726 C CA . TYR A 1 97 ? 11.047 -20.969 -7.68 1 96.44 97 TYR A CA 1
ATOM 727 C C . TYR A 1 97 ? 9.617 -21.156 -8.18 1 96.44 97 TYR A C 1
ATOM 729 O O . TYR A 1 97 ? 9.195 -22.281 -8.453 1 96.44 97 TYR A O 1
ATOM 737 N N . LEU A 1 98 ? 8.891 -20.078 -8.273 1 98 98 LEU A N 1
ATOM 738 C CA . LEU A 1 98 ? 7.512 -20.125 -8.75 1 98 98 LEU A CA 1
ATOM 739 C C . LEU A 1 98 ? 7.445 -20.656 -10.18 1 98 98 LEU A C 1
ATOM 741 O O . LEU A 1 98 ? 6.633 -21.531 -10.492 1 98 98 LEU A O 1
ATOM 745 N N . ALA A 1 99 ? 8.289 -20.125 -11.031 1 96.75 99 ALA A N 1
ATOM 746 C CA . ALA A 1 99 ? 8.32 -20.562 -12.422 1 96.75 99 ALA A CA 1
ATOM 747 C C . ALA A 1 99 ? 8.617 -22.047 -12.523 1 96.75 99 ALA A C 1
ATOM 749 O O . ALA A 1 99 ? 7.996 -22.766 -13.312 1 96.75 99 ALA A O 1
ATOM 750 N N . ASN A 1 100 ? 9.516 -22.484 -11.773 1 95.94 100 ASN A N 1
ATOM 751 C CA . ASN A 1 100 ? 9.914 -23.891 -11.773 1 95.94 100 ASN A CA 1
ATOM 752 C C . ASN A 1 100 ? 8.789 -24.797 -11.273 1 95.94 100 ASN A C 1
ATOM 754 O O . ASN A 1 100 ? 8.797 -26 -11.516 1 95.94 100 ASN A O 1
ATOM 758 N N . HIS A 1 101 ? 7.898 -24.266 -10.594 1 97.44 101 HIS A N 1
ATOM 759 C CA . HIS A 1 101 ? 6.758 -25.031 -10.109 1 97.44 101 HIS A CA 1
ATOM 760 C C . HIS A 1 101 ? 5.535 -24.828 -10.992 1 97.44 101 HIS A C 1
ATOM 762 O O . HIS A 1 101 ? 4.41 -25.109 -10.586 1 97.44 101 HIS A O 1
ATOM 768 N N . GLY A 1 102 ? 5.746 -24.234 -12.102 1 97.62 102 GLY A N 1
ATOM 769 C CA . GLY A 1 102 ? 4.719 -24.188 -13.125 1 97.62 102 GLY A CA 1
ATOM 770 C C . GLY A 1 102 ? 3.834 -22.969 -13.031 1 97.62 102 GLY A C 1
ATOM 771 O O . GLY A 1 102 ? 2.83 -22.859 -13.742 1 97.62 102 GLY A O 1
ATOM 772 N N . ILE A 1 103 ? 4.129 -22.078 -12.164 1 98.69 103 ILE A N 1
ATOM 773 C CA . ILE A 1 103 ? 3.389 -20.812 -12.102 1 98.69 103 ILE A CA 1
ATOM 774 C C . ILE A 1 103 ? 3.914 -19.859 -13.164 1 98.69 103 ILE A C 1
ATOM 776 O O . ILE A 1 103 ? 5.113 -19.578 -13.219 1 98.69 103 ILE A O 1
ATOM 780 N N . PRO A 1 104 ? 3.029 -19.375 -14.078 1 98.69 104 PRO A N 1
ATOM 781 C CA . PRO A 1 104 ? 3.484 -18.359 -15.023 1 98.69 104 PRO A CA 1
ATOM 782 C C . PRO A 1 104 ? 3.984 -17.094 -14.328 1 98.69 104 PRO A C 1
ATOM 784 O O . PRO A 1 104 ? 3.275 -16.516 -13.492 1 98.69 104 PRO A O 1
ATOM 787 N N . VAL A 1 105 ? 5.203 -16.703 -14.672 1 98.44 105 VAL A N 1
ATOM 788 C CA . VAL A 1 105 ? 5.832 -15.492 -14.148 1 98.44 105 VAL A CA 1
ATOM 789 C C . VAL A 1 105 ? 6.293 -14.609 -15.312 1 98.44 105 VAL A C 1
ATOM 791 O O . VAL A 1 105 ? 6.844 -15.109 -16.297 1 98.44 105 VAL A O 1
ATOM 794 N N . ARG A 1 106 ? 5.961 -13.336 -15.211 1 98.44 106 ARG A N 1
ATOM 795 C CA . ARG A 1 106 ? 6.52 -12.359 -16.141 1 98.44 106 ARG A CA 1
ATOM 796 C C . ARG A 1 106 ? 7.285 -11.273 -15.406 1 98.44 106 ARG A C 1
ATOM 798 O O . ARG A 1 106 ? 6.938 -10.922 -14.273 1 98.44 106 ARG A O 1
ATOM 805 N N . LEU A 1 107 ? 8.32 -10.805 -16.047 1 98.12 107 LEU A N 1
ATOM 806 C CA . LEU A 1 107 ? 9.156 -9.75 -15.477 1 98.12 107 LEU A CA 1
ATOM 807 C C . LEU A 1 107 ? 8.922 -8.422 -16.188 1 98.12 107 LEU A C 1
ATOM 809 O O . LEU A 1 107 ? 8.922 -8.367 -17.422 1 98.12 107 LEU A O 1
ATOM 813 N N . ASN A 1 108 ? 8.68 -7.414 -15.43 1 98.62 108 ASN A N 1
ATOM 814 C CA . ASN A 1 108 ? 8.414 -6.078 -15.953 1 98.62 108 ASN A CA 1
ATOM 815 C C . ASN A 1 108 ? 9.648 -5.188 -15.883 1 98.62 108 ASN A C 1
ATOM 817 O O . ASN A 1 108 ? 10.297 -5.105 -14.836 1 98.62 108 ASN A O 1
ATOM 821 N N . ASN A 1 109 ? 10.016 -4.531 -16.953 1 98.19 109 ASN A N 1
ATOM 822 C CA . ASN A 1 109 ? 11.141 -3.605 -16.984 1 98.19 109 ASN A CA 1
ATOM 823 C C . ASN A 1 109 ? 10.75 -2.277 -17.625 1 98.19 109 ASN A C 1
ATOM 825 O O . ASN A 1 109 ? 11.617 -1.539 -18.109 1 98.19 109 ASN A O 1
ATOM 829 N N . ARG A 1 110 ? 9.477 -1.938 -17.641 1 98.5 110 ARG A N 1
ATOM 830 C CA . ARG A 1 110 ? 8.984 -0.798 -18.406 1 98.5 110 ARG A CA 1
ATOM 831 C C . ARG A 1 110 ? 9.055 0.485 -17.594 1 98.5 110 ARG A C 1
ATOM 833 O O . ARG A 1 110 ? 8.977 1.586 -18.141 1 98.5 110 ARG A O 1
ATOM 840 N N . TYR A 1 111 ? 9.188 0.402 -16.344 1 98.81 111 TYR A N 1
ATOM 841 C CA . TYR A 1 111 ? 9.156 1.542 -15.43 1 98.81 111 TYR A CA 1
ATOM 842 C C . TYR A 1 111 ? 10.477 1.673 -14.68 1 98.81 111 TYR A C 1
ATOM 844 O O . TYR A 1 111 ? 11.32 0.772 -14.734 1 98.81 111 TYR A O 1
ATOM 852 N N . SER A 1 112 ? 10.688 2.902 -14.039 1 98.75 112 SER A N 1
ATOM 853 C CA . SER A 1 112 ? 11.844 2.953 -13.148 1 98.75 112 SER A CA 1
ATOM 854 C C . SER A 1 112 ? 11.836 1.788 -12.164 1 98.75 112 SER A C 1
ATOM 856 O O . SER A 1 112 ? 12.859 1.135 -11.961 1 98.75 112 SER A O 1
ATOM 858 N N . ILE A 1 113 ? 10.656 1.567 -11.562 1 98.75 113 ILE A N 1
ATOM 859 C CA . ILE A 1 113 ? 10.398 0.335 -10.828 1 98.75 113 ILE A CA 1
ATOM 860 C C . ILE A 1 113 ? 8.914 -0.021 -10.922 1 98.75 113 ILE A C 1
ATOM 862 O O . ILE A 1 113 ? 8.062 0.866 -10.977 1 98.75 113 ILE A O 1
ATOM 866 N N . MET A 1 114 ? 8.656 -1.237 -11.117 1 98.81 114 MET A N 1
ATOM 867 C CA . MET A 1 114 ? 7.312 -1.732 -10.836 1 98.81 114 MET A CA 1
ATOM 868 C C . MET A 1 114 ? 7.125 -1.982 -9.344 1 98.81 114 MET A C 1
ATOM 870 O O . MET A 1 114 ? 7.531 -3.025 -8.828 1 98.81 114 MET A O 1
ATOM 874 N N . HIS A 1 115 ? 6.453 -1.062 -8.68 1 98.94 115 HIS A N 1
ATOM 875 C CA . HIS A 1 115 ? 6.559 -0.939 -7.227 1 98.94 115 HIS A CA 1
ATOM 876 C C . HIS A 1 115 ? 5.324 -1.514 -6.539 1 98.94 115 HIS A C 1
ATOM 878 O O . HIS A 1 115 ? 5.191 -1.422 -5.316 1 98.94 115 HIS A O 1
ATOM 884 N N . ASN A 1 116 ? 4.406 -2.084 -7.293 1 98.88 116 ASN A N 1
ATOM 885 C CA . ASN A 1 116 ? 3.184 -2.639 -6.727 1 98.88 116 ASN A CA 1
ATOM 886 C C . ASN A 1 116 ? 3.467 -3.879 -5.883 1 98.88 116 ASN A C 1
ATOM 888 O O . ASN A 1 116 ? 4.418 -4.613 -6.152 1 98.88 116 ASN A O 1
ATOM 892 N N . LYS A 1 117 ? 2.719 -4.078 -4.871 1 98.75 117 LYS A N 1
ATOM 893 C CA . LYS A 1 117 ? 2.551 -5.297 -4.086 1 98.75 117 LYS A CA 1
ATOM 894 C C . LYS A 1 117 ? 1.074 -5.625 -3.887 1 98.75 117 LYS A C 1
ATOM 896 O O . LYS A 1 117 ? 0.5 -5.32 -2.84 1 98.75 117 LYS A O 1
ATOM 901 N N . THR A 1 118 ? 0.561 -6.16 -4.859 1 99 118 THR A N 1
ATOM 902 C CA . THR A 1 118 ? -0.881 -6.375 -4.848 1 99 118 THR A CA 1
ATOM 903 C C . THR A 1 118 ? -1.212 -7.828 -5.176 1 99 118 THR A C 1
ATOM 905 O O . THR A 1 118 ? -0.46 -8.5 -5.891 1 99 118 THR A O 1
ATOM 908 N N . ILE A 1 119 ? -2.273 -8.305 -4.637 1 99 119 ILE A N 1
ATOM 909 C CA . ILE A 1 119 ? -2.9 -9.578 -4.98 1 99 119 ILE A CA 1
ATOM 910 C C . ILE A 1 119 ? -4.379 -9.359 -5.297 1 99 119 ILE A C 1
ATOM 912 O O . ILE A 1 119 ? -5.086 -8.688 -4.539 1 99 119 ILE A O 1
ATOM 916 N N . VAL A 1 120 ? -4.805 -9.805 -6.422 1 99 120 VAL A N 1
ATOM 917 C CA . VAL A 1 120 ? -6.223 -9.922 -6.742 1 99 120 VAL A CA 1
ATOM 918 C C . VAL A 1 120 ? -6.641 -11.391 -6.719 1 99 120 VAL A C 1
ATOM 920 O O . VAL A 1 120 ? -6.062 -12.211 -7.43 1 99 120 VAL A O 1
ATOM 923 N N . ALA A 1 121 ? -7.629 -11.719 -5.887 1 98.94 121 ALA A N 1
ATOM 924 C CA . ALA A 1 121 ? -8.07 -13.102 -5.762 1 98.94 121 ALA A CA 1
ATOM 925 C C . ALA A 1 121 ? -9.539 -13.25 -6.141 1 98.94 121 ALA A C 1
ATOM 927 O O . ALA A 1 121 ? -10.391 -12.492 -5.664 1 98.94 121 ALA A O 1
ATOM 928 N N . ASP A 1 122 ? -9.898 -14.102 -7.031 1 98.88 122 ASP A N 1
ATOM 929 C CA . ASP A 1 122 ? -11.219 -14.625 -7.375 1 98.88 122 ASP A CA 1
ATOM 930 C C . ASP A 1 122 ? -12.102 -13.523 -7.957 1 98.88 122 ASP A C 1
ATOM 932 O O . ASP A 1 122 ? -13.328 -13.633 -7.941 1 98.88 122 ASP A O 1
ATOM 936 N N . GLY A 1 123 ? -11.508 -12.391 -8.305 1 98.56 123 GLY A N 1
ATOM 937 C CA . GLY A 1 123 ? -12.25 -11.32 -8.938 1 98.56 123 GLY A CA 1
ATOM 938 C C . GLY A 1 123 ? -13.07 -10.5 -7.953 1 98.56 123 GLY A C 1
ATOM 939 O O . GLY A 1 123 ? -13.984 -9.773 -8.352 1 98.56 123 GLY A O 1
ATOM 940 N N . HIS A 1 124 ? -12.734 -10.664 -6.672 1 98.62 124 HIS A N 1
ATOM 941 C CA . HIS A 1 124 ? -13.555 -9.891 -5.738 1 98.62 124 HIS A CA 1
ATOM 942 C C . HIS A 1 124 ? -12.742 -9.469 -4.52 1 98.62 124 HIS A C 1
ATOM 944 O O . HIS A 1 124 ? -13.227 -8.703 -3.682 1 98.62 124 HIS A O 1
ATOM 950 N N . THR A 1 125 ? -11.508 -9.922 -4.344 1 98.88 125 THR A N 1
ATOM 951 C CA . THR A 1 125 ? -10.656 -9.602 -3.207 1 98.88 125 THR A CA 1
ATOM 952 C C . THR A 1 125 ? -9.367 -8.93 -3.674 1 98.88 125 THR A C 1
ATOM 954 O O . THR A 1 125 ? -8.742 -9.375 -4.637 1 98.88 125 THR A O 1
ATOM 957 N N . VAL A 1 126 ? -9.008 -7.812 -3.01 1 99 126 VAL A N 1
ATOM 958 C CA . VAL A 1 126 ? -7.777 -7.094 -3.311 1 99 126 VAL A CA 1
ATOM 959 C C . VAL A 1 126 ? -6.93 -6.969 -2.049 1 99 126 VAL A C 1
ATOM 961 O O . VAL A 1 126 ? -7.434 -6.586 -0.99 1 99 126 VAL A O 1
ATOM 964 N N . GLN A 1 127 ? -5.699 -7.422 -2.125 1 99 127 GLN A N 1
ATOM 965 C CA . GLN A 1 127 ? -4.688 -7.105 -1.122 1 99 127 GLN A CA 1
ATOM 966 C C . GLN A 1 127 ? -3.701 -6.062 -1.642 1 99 127 GLN A C 1
ATOM 968 O O . GLN A 1 127 ? -3.268 -6.133 -2.793 1 99 127 GLN A O 1
ATOM 973 N N . THR A 1 128 ? -3.375 -4.984 -0.899 1 99 128 THR A N 1
ATOM 974 C CA . THR A 1 128 ? -2.359 -3.98 -1.202 1 99 128 THR A CA 1
ATOM 975 C C . THR A 1 128 ? -1.739 -3.436 0.081 1 99 128 THR A C 1
ATOM 977 O O . THR A 1 128 ? -1.899 -4.023 1.153 1 99 128 THR A O 1
ATOM 980 N N . GLY A 1 129 ? -0.941 -2.398 0.029 1 98.94 129 GLY A N 1
ATOM 981 C CA . GLY A 1 129 ? -0.225 -1.816 1.153 1 98.94 129 GLY A CA 1
ATOM 982 C C . GLY A 1 129 ? 1.239 -1.555 0.857 1 98.94 129 GLY A C 1
ATOM 983 O O . GLY A 1 129 ? 1.646 -1.521 -0.306 1 98.94 129 GLY A O 1
ATOM 984 N N . SER A 1 130 ? 1.961 -1.286 1.913 1 98.88 130 SER A N 1
ATOM 985 C CA . SER A 1 130 ? 3.387 -1 1.788 1 98.88 130 SER A CA 1
ATOM 986 C C . SER A 1 130 ? 4.215 -2.279 1.831 1 98.88 130 SER A C 1
ATOM 988 O O . SER A 1 130 ? 5.398 -2.27 1.498 1 98.88 130 SER A O 1
ATOM 990 N N . PHE A 1 131 ? 3.705 -3.414 2.162 1 98.94 131 PHE A N 1
ATOM 991 C CA . PHE A 1 131 ? 4.355 -4.664 2.541 1 98.94 131 PHE A CA 1
ATOM 992 C C . PHE A 1 131 ? 4.863 -5.402 1.31 1 98.94 131 PHE A C 1
ATOM 994 O O . PHE A 1 131 ? 4.129 -6.176 0.694 1 98.94 131 PHE A O 1
ATOM 1001 N N . ASN A 1 132 ? 6.164 -5.223 0.977 1 98.81 132 ASN A N 1
ATOM 1002 C CA . ASN A 1 132 ? 6.785 -6.109 -0.003 1 98.81 132 ASN A CA 1
ATOM 1003 C C . ASN A 1 132 ? 6.773 -7.562 0.468 1 98.81 132 ASN A C 1
ATOM 1005 O O . ASN A 1 132 ? 6.805 -7.828 1.67 1 98.81 132 ASN A O 1
ATOM 1009 N N . TYR A 1 133 ? 6.742 -8.477 -0.508 1 98.75 133 TYR A N 1
ATOM 1010 C CA . TYR A 1 133 ? 6.746 -9.883 -0.134 1 98.75 133 TYR A CA 1
ATOM 1011 C C . TYR A 1 133 ? 8.156 -10.359 0.199 1 98.75 133 TYR A C 1
ATOM 1013 O O . TYR A 1 133 ? 8.75 -11.141 -0.544 1 98.75 133 TYR A O 1
ATOM 1021 N N . THR A 1 134 ? 8.656 -9.867 1.396 1 98.44 134 THR A N 1
ATOM 1022 C CA . THR A 1 134 ? 10.008 -10.133 1.869 1 98.44 134 THR A CA 1
ATOM 1023 C C . THR A 1 134 ? 10.008 -10.414 3.369 1 98.44 134 THR A C 1
ATOM 1025 O O . THR A 1 134 ? 9.047 -10.086 4.07 1 98.44 134 THR A O 1
ATOM 1028 N N . SER A 1 135 ? 11.117 -11.055 3.795 1 98.19 135 SER A N 1
ATOM 1029 C CA . SER A 1 135 ? 11.297 -11.258 5.227 1 98.19 135 SER A CA 1
ATOM 1030 C C . SER A 1 135 ? 11.461 -9.93 5.957 1 98.19 135 SER A C 1
ATOM 1032 O O . SER A 1 135 ? 10.984 -9.766 7.082 1 98.19 135 SER A O 1
ATOM 1034 N N . SER A 1 136 ? 12.156 -8.93 5.359 1 98.5 136 SER A N 1
ATOM 1035 C CA . SER A 1 136 ? 12.367 -7.633 6 1 98.5 136 SER A CA 1
ATOM 1036 C C . SER A 1 136 ? 11.047 -6.895 6.199 1 98.5 136 SER A C 1
ATOM 1038 O O . SER A 1 136 ? 10.852 -6.223 7.215 1 98.5 136 SER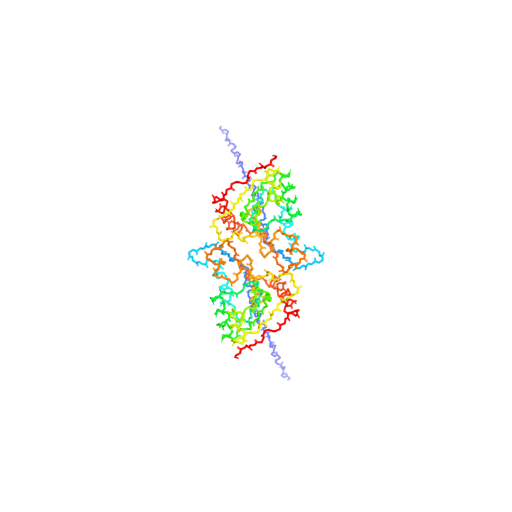 A O 1
ATOM 1040 N N . ALA A 1 137 ? 10.117 -6.992 5.27 1 98.81 137 ALA A N 1
ATOM 1041 C CA . ALA A 1 137 ? 8.805 -6.371 5.418 1 98.81 137 ALA A CA 1
ATOM 1042 C C . ALA A 1 137 ? 8.047 -6.953 6.613 1 98.81 137 ALA A C 1
ATOM 1044 O O . ALA A 1 137 ? 7.293 -6.246 7.281 1 98.81 137 ALA A O 1
ATOM 1045 N N . ASP A 1 138 ? 8.273 -8.203 6.863 1 98.88 138 ASP A N 1
ATOM 1046 C CA . ASP A 1 138 ? 7.59 -8.898 7.949 1 98.88 138 ASP A CA 1
ATOM 1047 C C . ASP A 1 138 ? 8.242 -8.586 9.297 1 98.88 138 ASP A C 1
ATOM 1049 O O . ASP A 1 138 ? 7.551 -8.367 10.289 1 98.88 138 ASP A O 1
ATOM 1053 N N . LYS A 1 139 ? 9.539 -8.492 9.289 1 98.69 139 LYS A N 1
ATOM 1054 C CA . LYS A 1 139 ? 10.219 -8.664 10.57 1 98.69 139 LYS A CA 1
ATOM 1055 C C . LYS A 1 139 ? 10.922 -7.379 10.992 1 98.69 139 LYS A C 1
ATOM 1057 O O . LYS A 1 139 ? 11.117 -7.137 12.188 1 98.69 139 LYS A O 1
ATOM 1062 N N . SER A 1 140 ? 11.375 -6.57 10.016 1 98.69 140 SER A N 1
ATOM 1063 C CA . SER A 1 140 ? 12.312 -5.52 10.383 1 98.69 140 SER A CA 1
ATOM 1064 C C . SER A 1 140 ? 11.781 -4.141 10.008 1 98.69 140 SER A C 1
ATOM 1066 O O . SER A 1 140 ? 12.18 -3.131 10.586 1 98.69 140 SER A O 1
ATOM 1068 N N . ASN A 1 141 ? 10.93 -4.055 9 1 98.88 141 ASN A N 1
ATOM 1069 C CA . ASN A 1 141 ? 10.344 -2.797 8.555 1 98.88 141 ASN A CA 1
ATOM 1070 C C . ASN A 1 141 ? 9.062 -2.479 9.32 1 98.88 141 ASN A C 1
ATOM 1072 O O . ASN A 1 141 ? 8.469 -3.361 9.938 1 98.88 141 ASN A O 1
ATOM 1076 N N . ALA A 1 142 ? 8.68 -1.244 9.305 1 98.94 142 ALA A N 1
ATOM 1077 C CA . ALA A 1 142 ? 7.305 -0.868 9.633 1 98.94 142 ALA A CA 1
ATOM 1078 C C . ALA A 1 142 ? 6.449 -0.776 8.367 1 98.94 142 ALA A C 1
ATOM 1080 O O . ALA A 1 142 ? 6.703 0.057 7.496 1 98.94 142 ALA A O 1
ATOM 1081 N N . GLU A 1 143 ? 5.48 -1.684 8.266 1 98.94 143 GLU A N 1
ATOM 1082 C CA . GLU A 1 143 ? 4.664 -1.851 7.062 1 98.94 143 GLU A CA 1
ATOM 1083 C C . GLU A 1 143 ? 3.184 -1.975 7.414 1 98.94 143 GLU A C 1
ATOM 1085 O O . GLU A 1 143 ? 2.832 -2.184 8.578 1 98.94 143 GLU A O 1
ATOM 1090 N N . ASN A 1 144 ? 2.385 -1.82 6.41 1 98.94 144 ASN A N 1
ATOM 1091 C CA . ASN A 1 144 ? 0.985 -2.229 6.484 1 98.94 144 ASN A CA 1
ATOM 1092 C C . ASN A 1 144 ? 0.592 -3.098 5.293 1 98.94 144 ASN A C 1
ATOM 1094 O O . ASN A 1 144 ? 1.107 -2.914 4.188 1 98.94 144 ASN A O 1
ATOM 1098 N N . ALA A 1 145 ? -0.292 -4.059 5.496 1 99 145 ALA A N 1
ATOM 1099 C CA . ALA A 1 145 ? -1.023 -4.805 4.477 1 99 145 ALA A CA 1
ATOM 1100 C C . ALA A 1 145 ? -2.525 -4.766 4.738 1 99 145 ALA A C 1
ATOM 1102 O O . ALA A 1 145 ? -2.965 -4.875 5.887 1 99 145 ALA A O 1
ATOM 1103 N N . ILE A 1 146 ? -3.27 -4.539 3.676 1 99 146 ILE A N 1
ATOM 1104 C CA . ILE A 1 146 ? -4.727 -4.492 3.779 1 99 146 ILE A CA 1
ATOM 1105 C C . ILE A 1 146 ? -5.348 -5.402 2.723 1 99 146 ILE A C 1
ATOM 1107 O O . ILE A 1 146 ? -4.844 -5.496 1.6 1 99 146 ILE A O 1
ATOM 1111 N N . ALA A 1 147 ? -6.387 -6.137 3.086 1 98.94 147 ALA A N 1
ATOM 1112 C CA . ALA A 1 147 ? -7.211 -6.918 2.166 1 98.94 147 ALA A CA 1
ATOM 1113 C C . ALA A 1 147 ? -8.664 -6.465 2.209 1 98.94 147 ALA A C 1
ATOM 1115 O O . ALA A 1 147 ? -9.242 -6.309 3.289 1 98.94 147 ALA A O 1
ATOM 1116 N N . ILE A 1 148 ? -9.203 -6.188 1.097 1 98.94 148 ILE A N 1
ATOM 1117 C CA . ILE A 1 148 ? -10.609 -5.828 0.911 1 98.94 148 ILE A CA 1
ATOM 1118 C C . ILE A 1 148 ? -11.32 -6.926 0.129 1 98.94 148 ILE A C 1
ATOM 1120 O O . ILE A 1 148 ? -11.07 -7.117 -1.062 1 98.94 148 ILE A O 1
ATOM 1124 N N . LYS A 1 149 ? -12.211 -7.574 0.804 1 98.62 149 LYS A N 1
ATOM 1125 C CA . LYS A 1 149 ? -12.859 -8.766 0.263 1 98.62 149 LYS A CA 1
ATOM 1126 C C . LYS A 1 149 ? -14.289 -8.469 -0.172 1 98.62 149 LYS A C 1
ATOM 1128 O O . LYS A 1 149 ? -14.961 -7.617 0.419 1 98.62 149 LYS A O 1
ATOM 1133 N N . ASN A 1 150 ? -14.727 -9.164 -1.16 1 98.12 150 ASN A N 1
ATOM 1134 C CA . ASN A 1 150 ? -16.094 -9.125 -1.658 1 98.12 150 ASN A CA 1
ATOM 1135 C C . ASN A 1 150 ? -16.453 -7.742 -2.205 1 98.12 150 ASN A C 1
ATOM 1137 O O . ASN A 1 150 ? -17.516 -7.199 -1.888 1 98.12 150 ASN A O 1
ATOM 1141 N N . VAL A 1 151 ? -15.57 -7.211 -2.945 1 98.38 151 VAL A N 1
ATOM 1142 C CA . VAL A 1 151 ? -15.812 -5.961 -3.658 1 98.38 151 VAL A CA 1
ATOM 1143 C C . VAL A 1 151 ? -15.398 -6.113 -5.121 1 98.38 151 VAL A C 1
ATOM 1145 O O . VAL A 1 151 ? -14.344 -5.621 -5.531 1 98.38 151 VAL A O 1
ATOM 1148 N N . PRO A 1 152 ? -16.234 -6.688 -5.93 1 98.44 152 PRO A N 1
ATOM 1149 C CA . PRO A 1 152 ? -15.883 -7.012 -7.312 1 98.44 152 PRO A CA 1
ATOM 1150 C C . PRO A 1 152 ? -15.484 -5.777 -8.125 1 98.44 152 PRO A C 1
ATOM 1152 O O . PRO A 1 152 ? -14.641 -5.867 -9.016 1 98.44 152 PRO A O 1
ATOM 1155 N N . GLU A 1 153 ? -16.109 -4.645 -7.848 1 98.31 153 GLU A N 1
ATOM 1156 C CA . GLU A 1 153 ? -15.781 -3.438 -8.602 1 98.31 153 GLU A CA 1
ATOM 1157 C C . GLU A 1 153 ? -14.344 -3 -8.359 1 98.31 153 GLU A C 1
ATOM 1159 O O . GLU A 1 153 ? -13.641 -2.592 -9.281 1 98.31 153 GLU A O 1
ATOM 1164 N N . LEU A 1 154 ? -13.922 -3.059 -7.109 1 98.81 154 LEU A N 1
ATOM 1165 C CA . LEU A 1 154 ? -12.539 -2.754 -6.777 1 98.81 154 LEU A CA 1
ATOM 1166 C C . LEU A 1 154 ? -11.594 -3.764 -7.422 1 98.81 154 LEU A C 1
ATOM 1168 O O . LEU A 1 154 ? -10.586 -3.381 -8.023 1 98.81 154 LEU A O 1
ATOM 1172 N N . ALA A 1 155 ? -11.945 -4.992 -7.293 1 98.94 155 ALA A N 1
ATOM 1173 C CA . ALA A 1 155 ? -11.109 -6.055 -7.84 1 98.94 155 ALA A CA 1
ATOM 1174 C C . ALA A 1 155 ? -10.938 -5.895 -9.352 1 98.94 155 ALA A C 1
ATOM 1176 O O . ALA A 1 155 ? -9.852 -6.129 -9.883 1 98.94 155 ALA A O 1
ATOM 1177 N N . SER A 1 156 ? -11.984 -5.5 -9.992 1 98.88 156 SER A N 1
ATOM 1178 C CA . SER A 1 156 ? -11.922 -5.332 -11.438 1 98.88 156 SER A CA 1
ATOM 1179 C C . SER A 1 156 ? -10.922 -4.25 -11.828 1 98.88 156 SER A C 1
ATOM 1181 O O . SER A 1 156 ? -10.234 -4.367 -12.844 1 98.88 156 SER A O 1
ATOM 1183 N N . GLN A 1 157 ? -10.805 -3.174 -11.062 1 98.94 157 GLN A N 1
ATOM 1184 C CA . GLN A 1 157 ? -9.852 -2.107 -11.336 1 98.94 157 GLN A CA 1
ATOM 1185 C C . GLN A 1 157 ? -8.414 -2.596 -11.164 1 98.94 157 GLN A C 1
ATOM 1187 O O . GLN A 1 157 ? -7.555 -2.324 -12 1 98.94 157 GLN A O 1
ATOM 1192 N N . TYR A 1 158 ? -8.164 -3.324 -10.117 1 98.94 158 TYR A N 1
ATOM 1193 C CA . TYR A 1 158 ? -6.832 -3.869 -9.898 1 98.94 158 TYR A CA 1
ATOM 1194 C C . TYR A 1 158 ? -6.508 -4.949 -10.922 1 98.94 158 TYR A C 1
ATOM 1196 O O . TYR A 1 158 ? -5.355 -5.102 -11.328 1 98.94 158 TYR A O 1
ATOM 1204 N N . GLU A 1 159 ? -7.488 -5.715 -11.312 1 98.94 159 GLU A N 1
ATOM 1205 C CA . GLU A 1 159 ? -7.285 -6.723 -12.344 1 98.94 159 GLU A CA 1
ATOM 1206 C C . GLU A 1 159 ? -6.91 -6.082 -13.68 1 98.94 159 GLU A C 1
ATOM 1208 O O . GLU A 1 159 ? -6.047 -6.594 -14.398 1 98.94 159 GLU A O 1
ATOM 1213 N N . ALA A 1 160 ? -7.598 -5.031 -14.008 1 98.94 160 ALA A N 1
ATOM 1214 C CA . ALA A 1 160 ? -7.254 -4.312 -15.227 1 98.94 160 ALA A CA 1
ATOM 1215 C C . ALA A 1 160 ? -5.809 -3.822 -15.188 1 98.94 160 ALA A C 1
ATOM 1217 O O . ALA A 1 160 ? -5.086 -3.914 -16.188 1 98.94 160 ALA A O 1
ATOM 1218 N N . GLU A 1 161 ? -5.406 -3.266 -14.078 1 98.94 161 GLU A N 1
ATOM 1219 C CA . GLU A 1 161 ? -4.023 -2.824 -13.914 1 98.94 161 GLU A CA 1
ATOM 1220 C C . GLU A 1 161 ? -3.057 -4 -14.008 1 98.94 161 GLU A C 1
ATOM 1222 O O . GLU A 1 161 ? -2.016 -3.902 -14.664 1 98.94 161 GLU A O 1
ATOM 1227 N N . PHE A 1 162 ? -3.393 -5.102 -13.344 1 98.94 162 PHE A N 1
ATOM 1228 C CA . PHE A 1 162 ? -2.551 -6.289 -13.43 1 98.94 162 PHE A CA 1
ATOM 1229 C C . PHE A 1 162 ? -2.404 -6.746 -14.875 1 98.94 162 PHE A C 1
ATOM 1231 O O . PHE A 1 162 ? -1.3 -7.066 -15.32 1 98.94 162 PHE A O 1
ATOM 1238 N N . ASN A 1 163 ? -3.5 -6.785 -15.57 1 98.94 163 ASN A N 1
ATOM 1239 C CA . ASN A 1 163 ? -3.471 -7.238 -16.953 1 98.94 163 ASN A CA 1
ATOM 1240 C C . ASN A 1 163 ? -2.607 -6.328 -17.828 1 98.94 163 ASN A C 1
ATOM 1242 O O . ASN A 1 163 ? -1.9 -6.805 -18.719 1 98.94 163 ASN A O 1
ATOM 1246 N N . ARG A 1 164 ? -2.703 -5.086 -17.625 1 98.81 164 ARG A N 1
ATOM 1247 C CA . ARG A 1 164 ? -1.814 -4.176 -18.344 1 98.81 164 ARG A CA 1
ATOM 1248 C C . ARG A 1 164 ? -0.352 -4.516 -18.078 1 98.81 164 ARG A C 1
ATOM 1250 O O . ARG A 1 164 ? 0.44 -4.645 -19.016 1 98.81 164 ARG A O 1
ATOM 1257 N N . LEU A 1 165 ? -0.014 -4.676 -16.812 1 98.94 165 LEU A N 1
ATOM 1258 C CA . LEU A 1 165 ? 1.349 -5.031 -16.438 1 98.94 165 LEU A CA 1
ATOM 1259 C C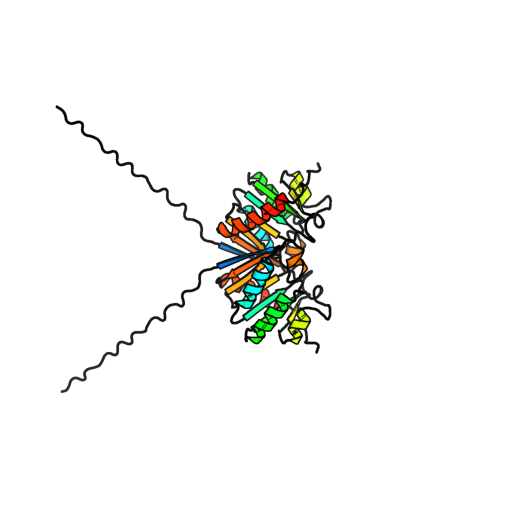 . LEU A 1 165 ? 1.755 -6.363 -17.047 1 98.94 165 LEU A C 1
ATOM 1261 O O . LEU A 1 165 ? 2.867 -6.5 -17.562 1 98.94 165 LEU A O 1
ATOM 1265 N N . TRP A 1 166 ? 0.866 -7.281 -16.953 1 98.88 166 TRP A N 1
ATOM 1266 C CA . TRP A 1 166 ? 1.108 -8.609 -17.516 1 98.88 166 TRP A CA 1
ATOM 1267 C C . TRP A 1 166 ? 1.416 -8.539 -19 1 98.88 166 TRP A C 1
ATOM 1269 O O . TRP A 1 166 ? 2.395 -9.125 -19.469 1 98.88 166 TRP A O 1
ATOM 1279 N N . ASP A 1 167 ? 0.635 -7.781 -19.703 1 98.81 167 ASP A N 1
ATOM 1280 C CA . ASP A 1 167 ? 0.721 -7.723 -21.156 1 98.81 167 ASP A CA 1
ATOM 1281 C C . ASP A 1 167 ? 2.004 -7.023 -21.594 1 98.81 167 ASP A C 1
ATOM 1283 O O . ASP A 1 167 ? 2.547 -7.332 -22.656 1 98.81 167 ASP A O 1
ATOM 1287 N N . GLU A 1 168 ? 2.531 -6.203 -20.812 1 98.81 168 GLU A N 1
ATOM 1288 C CA . GLU A 1 168 ? 3.707 -5.434 -21.219 1 98.81 168 GLU A CA 1
ATOM 1289 C C . GLU A 1 168 ? 4.988 -6.062 -20.672 1 98.81 168 GLU A C 1
ATOM 1291 O O . GLU A 1 168 ? 6.074 -5.5 -20.828 1 98.81 168 GLU A O 1
ATOM 1296 N N . SER A 1 169 ? 4.855 -7.176 -19.969 1 98.75 169 SER A N 1
ATOM 1297 C CA . SER A 1 169 ? 5.992 -7.832 -19.328 1 98.75 169 SER A CA 1
ATOM 1298 C C . SER A 1 169 ? 6.438 -9.062 -20.125 1 98.75 169 SER A C 1
ATOM 1300 O O . SER A 1 169 ? 5.742 -9.5 -21.047 1 98.75 169 SER A O 1
ATOM 1302 N N . THR A 1 170 ? 7.645 -9.625 -19.797 1 98.25 170 THR A N 1
ATOM 1303 C CA . THR A 1 170 ? 8.25 -10.734 -20.531 1 98.25 170 THR A CA 1
ATOM 1304 C C . THR A 1 170 ? 8.227 -12.008 -19.688 1 98.25 170 THR A C 1
ATOM 1306 O O . THR A 1 170 ? 8.57 -11.984 -18.5 1 98.25 170 THR A O 1
ATOM 1309 N N . PRO A 1 171 ? 7.898 -13.141 -20.297 1 97.38 171 PRO A N 1
ATOM 1310 C CA . PRO A 1 171 ? 7.859 -14.391 -19.531 1 97.38 171 PRO A CA 1
ATOM 1311 C C . PRO A 1 171 ? 9.227 -14.781 -18.969 1 97.38 171 PRO A C 1
ATOM 1313 O O . PRO A 1 171 ? 10.25 -14.586 -19.641 1 97.38 171 PRO A O 1
ATOM 1316 N N . LEU A 1 172 ? 9.156 -15.195 -17.734 1 94.44 172 LEU A N 1
ATOM 1317 C CA . LEU A 1 172 ? 10.32 -15.852 -17.141 1 94.44 172 LEU A CA 1
ATOM 1318 C C . LEU A 1 172 ? 10.273 -17.359 -17.391 1 94.44 172 LEU A C 1
ATOM 1320 O O . LEU A 1 172 ? 9.344 -18.031 -16.938 1 94.44 172 LEU A O 1
ATOM 1324 N N . LYS A 1 173 ? 11.219 -17.891 -18.109 1 88.38 173 LYS A N 1
ATOM 1325 C CA . LYS A 1 173 ? 11.242 -19.312 -18.406 1 88.38 173 LYS A CA 1
ATOM 1326 C C . LYS A 1 173 ? 11.727 -20.125 -17.203 1 88.38 173 LYS A C 1
ATOM 1328 O O 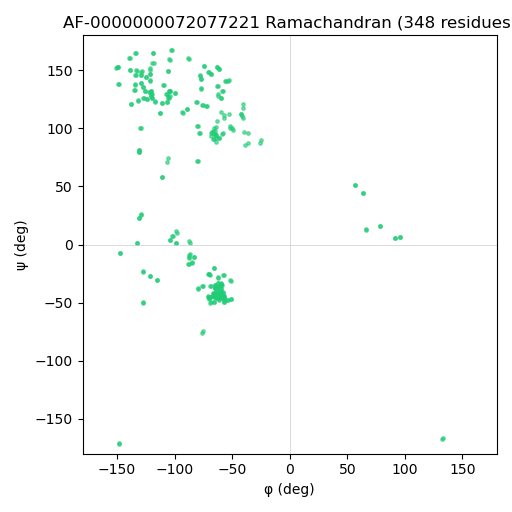. LYS A 1 173 ? 12.625 -19.688 -16.469 1 88.38 173 LYS A O 1
ATOM 1333 N N . ALA A 1 174 ? 11.055 -21.266 -17.109 1 83.12 174 ALA A N 1
ATOM 1334 C CA . ALA A 1 174 ? 11.555 -22.188 -16.094 1 83.12 174 ALA A CA 1
ATOM 1335 C C . ALA A 1 174 ? 12.984 -22.625 -16.422 1 83.12 174 ALA A C 1
ATOM 1337 O O . ALA A 1 174 ? 13.359 -22.734 -17.578 1 83.12 174 ALA A O 1
ATOM 1338 N N . ASN A 1 175 ? 13.828 -22.5 -15.422 1 70.69 175 ASN A N 1
ATOM 1339 C CA . ASN A 1 175 ? 15.195 -22.953 -15.641 1 70.69 175 ASN A CA 1
ATOM 1340 C C . ASN A 1 175 ? 15.477 -24.266 -14.898 1 70.69 175 ASN A C 1
ATOM 1342 O O . ASN A 1 175 ? 15.867 -24.234 -13.734 1 70.69 175 ASN A O 1
ATOM 1346 N N . TYR A 1 176 ? 14.898 -25.344 -15.352 1 57.44 176 TYR A N 1
ATOM 1347 C CA . TYR A 1 176 ? 15.211 -26.625 -14.75 1 57.44 176 TYR A CA 1
ATOM 1348 C C . TYR A 1 176 ? 16.656 -27.016 -15.016 1 57.44 176 TYR A C 1
ATOM 1350 O O . TYR A 1 176 ? 17.234 -26.625 -16.031 1 57.44 176 TYR A O 1
ATOM 1358 N N . MET B 1 1 ? -63.438 24.594 46.031 1 39.97 1 MET B N 1
ATOM 1359 C CA . MET B 1 1 ? -62.188 23.859 45.875 1 39.97 1 MET B CA 1
ATOM 1360 C C . MET B 1 1 ? -61.844 23.641 44.406 1 39.97 1 MET B C 1
ATOM 1362 O O . MET B 1 1 ? -62.531 22.891 43.719 1 39.97 1 MET B O 1
ATOM 1366 N N . LYS B 1 2 ? -61.312 24.656 43.656 1 46.66 2 LYS B N 1
ATOM 1367 C CA . LYS B 1 2 ? -60.938 24.656 42.25 1 46.66 2 LYS B CA 1
ATOM 1368 C C . LYS B 1 2 ? -59.812 23.656 41.969 1 46.66 2 LYS B C 1
ATOM 1370 O O . LYS B 1 2 ? -58.812 23.625 42.688 1 46.66 2 LYS B O 1
ATOM 1375 N N . ARG B 1 3 ? -60.188 22.578 41.344 1 54.69 3 ARG B N 1
ATOM 1376 C CA . ARG B 1 3 ? -59.25 21.547 40.938 1 54.69 3 ARG B CA 1
ATOM 1377 C C . ARG B 1 3 ? -58.156 22.125 40.031 1 54.69 3 ARG B C 1
ATOM 1379 O O . ARG B 1 3 ? -58.469 22.828 39.062 1 54.69 3 ARG B O 1
ATOM 1386 N N . PRO B 1 4 ? -56.906 22.266 40.438 1 53.25 4 PRO B N 1
ATOM 1387 C CA . PRO B 1 4 ? -55.844 22.75 39.531 1 53.25 4 PRO B CA 1
ATOM 1388 C C . PRO B 1 4 ? -55.719 21.875 38.281 1 53.25 4 PRO B C 1
ATOM 1390 O O . PRO B 1 4 ? -55.875 20.656 38.344 1 53.25 4 PRO B O 1
ATOM 1393 N N . LEU B 1 5 ? -56.062 22.375 37.125 1 58.41 5 LEU B N 1
ATOM 1394 C CA . LEU B 1 5 ? -55.781 21.719 35.844 1 58.41 5 LEU B CA 1
ATOM 1395 C C . LEU B 1 5 ? -54.281 21.547 35.625 1 58.41 5 LEU B C 1
ATOM 1397 O O . LEU B 1 5 ? -53.531 22.516 35.594 1 58.41 5 LEU B O 1
ATOM 1401 N N . TRP B 1 6 ? -53.719 20.406 36.031 1 56.5 6 TRP B N 1
ATOM 1402 C CA . TRP B 1 6 ? -52.344 20.016 35.719 1 56.5 6 TRP B CA 1
ATOM 1403 C C . TRP B 1 6 ? -52.125 19.938 34.219 1 56.5 6 TRP B C 1
ATOM 1405 O O . TRP B 1 6 ? -52.844 19.203 33.531 1 56.5 6 TRP B O 1
ATOM 1415 N N . PHE B 1 7 ? -51.625 20.984 33.594 1 59.34 7 PHE B N 1
ATOM 1416 C CA . PHE B 1 7 ? -51.188 20.938 32.219 1 59.34 7 PHE B CA 1
ATOM 1417 C C . PHE B 1 7 ? -50 19.969 32.062 1 59.34 7 PHE B C 1
ATOM 1419 O O . PHE B 1 7 ? -48.969 20.109 32.719 1 59.34 7 PHE B O 1
ATOM 1426 N N . PHE B 1 8 ? -50.312 18.75 31.562 1 60.5 8 PHE B N 1
ATOM 1427 C CA . PHE B 1 8 ? -49.281 17.797 31.141 1 60.5 8 PHE B CA 1
ATOM 1428 C C . PHE B 1 8 ? -48.5 18.344 29.938 1 60.5 8 PHE B C 1
ATOM 1430 O O . PHE B 1 8 ? -49.062 18.562 28.875 1 60.5 8 PHE B O 1
ATOM 1437 N N . ILE B 1 9 ? -47.375 18.984 30.156 1 58.06 9 ILE B N 1
ATOM 1438 C CA . ILE B 1 9 ? -46.469 19.344 29.078 1 58.06 9 ILE B CA 1
ATOM 1439 C C . ILE B 1 9 ? -45.844 18.094 28.5 1 58.06 9 ILE B C 1
ATOM 1441 O O . ILE B 1 9 ? -45.125 17.375 29.188 1 58.06 9 ILE B O 1
ATOM 1445 N N . VAL B 1 10 ? -46.406 17.562 27.406 1 58.81 10 VAL B N 1
ATOM 1446 C CA . VAL B 1 10 ? -45.719 16.516 26.641 1 58.81 10 VAL B CA 1
ATOM 1447 C C . VAL B 1 10 ? -44.469 17.078 25.969 1 58.81 10 VAL B C 1
ATOM 1449 O O . VAL B 1 10 ? -44.562 17.953 25.125 1 58.81 10 VAL B O 1
ATOM 1452 N N . LEU B 1 11 ? -43.312 16.922 26.547 1 55.12 11 LEU B N 1
ATOM 1453 C CA . LEU B 1 11 ? -42.031 17.203 25.906 1 55.12 11 LEU B CA 1
ATOM 1454 C C . LEU B 1 11 ? -41.781 16.234 24.766 1 55.12 11 LEU B C 1
ATOM 1456 O O . LEU B 1 11 ? -41.594 15.023 24.984 1 55.12 11 LEU B O 1
ATOM 1460 N N . SER B 1 12 ? -42.188 16.562 23.562 1 56.59 12 SER B N 1
ATOM 1461 C CA . SER B 1 12 ? -41.75 15.773 22.422 1 56.59 12 SER B CA 1
ATOM 1462 C C . SER B 1 12 ? -40.25 15.922 22.203 1 56.59 12 SER B C 1
ATOM 1464 O O . SER B 1 12 ? -39.75 17.016 21.938 1 56.59 12 SER B O 1
ATOM 1466 N N . VAL B 1 13 ? -39.531 14.992 22.688 1 55.41 13 VAL B N 1
ATOM 1467 C CA . VAL B 1 13 ? -38.125 14.914 22.312 1 55.41 13 VAL B CA 1
ATOM 1468 C C . VAL B 1 13 ? -38 14.641 20.812 1 55.41 13 VAL B C 1
ATOM 1470 O O . VAL B 1 13 ? -38.375 13.562 20.344 1 55.41 13 VAL B O 1
ATOM 1473 N N . ALA B 1 14 ? -37.906 15.625 20 1 53.97 14 ALA B N 1
ATOM 1474 C CA . ALA B 1 14 ? -37.531 15.43 18.609 1 53.97 14 ALA B CA 1
ATOM 1475 C C . ALA B 1 14 ? -36.25 14.609 18.5 1 53.97 14 ALA B C 1
ATOM 1477 O O . ALA B 1 14 ? -35.219 15 19.031 1 53.97 14 ALA B O 1
ATOM 1478 N N . ALA B 1 15 ? -36.406 13.336 18.172 1 50 15 ALA B N 1
ATOM 1479 C CA . ALA B 1 15 ? -35.188 12.578 17.844 1 50 15 ALA B CA 1
ATOM 1480 C C . ALA B 1 15 ? -34.344 13.297 16.781 1 50 15 ALA B C 1
ATOM 1482 O O . ALA B 1 15 ? -34.875 13.664 15.727 1 50 15 ALA B O 1
ATOM 1483 N N . ALA B 1 16 ? -33.25 14.031 17.156 1 53.62 16 ALA B N 1
ATOM 1484 C CA . ALA B 1 16 ? -32.344 14.555 16.156 1 53.62 16 ALA B CA 1
ATOM 1485 C C . ALA B 1 16 ? -32.094 13.539 15.039 1 53.62 16 ALA B C 1
ATOM 1487 O O . ALA B 1 16 ? -31.953 12.344 15.305 1 53.62 16 ALA B O 1
ATOM 1488 N N . PRO B 1 17 ? -32.406 13.891 13.82 1 52.94 17 PRO B N 1
ATOM 1489 C CA . PRO B 1 17 ? -32.062 12.914 12.781 1 52.94 17 PRO B CA 1
ATOM 1490 C C . PRO B 1 17 ? -30.688 12.273 12.984 1 52.94 17 PRO B C 1
ATOM 1492 O O . PRO B 1 17 ? -29.734 12.961 13.344 1 52.94 17 PRO B O 1
ATOM 1495 N N . ALA B 1 18 ? -30.656 11.109 13.289 1 51.38 18 ALA B N 1
ATOM 1496 C CA . ALA B 1 18 ? -29.391 10.375 13.258 1 51.38 18 ALA B CA 1
ATOM 1497 C C . ALA B 1 18 ? -28.547 10.797 12.062 1 51.38 18 ALA B C 1
ATOM 1499 O O . ALA B 1 18 ? -29.016 10.781 10.922 1 51.38 18 ALA B O 1
ATOM 1500 N N . LEU B 1 19 ? -27.719 11.859 12.086 1 48.56 19 LEU B N 1
ATOM 1501 C CA . LEU B 1 19 ? -26.766 12.141 11.016 1 48.56 19 LEU B CA 1
ATOM 1502 C C . LEU B 1 19 ? -26.406 10.859 10.266 1 48.56 19 LEU B C 1
ATOM 1504 O O . LEU B 1 19 ? -25.953 9.883 10.875 1 48.56 19 LEU B O 1
ATOM 1508 N N . ALA B 1 20 ? -27.062 10.508 9.297 1 53.97 20 ALA B N 1
ATOM 1509 C CA . ALA B 1 20 ? -26.891 9.32 8.469 1 53.97 20 ALA B CA 1
ATOM 1510 C C . ALA B 1 20 ? -25.422 9.039 8.219 1 53.97 20 ALA B C 1
ATOM 1512 O O . ALA B 1 20 ? -24.688 9.914 7.758 1 53.97 20 ALA B O 1
ATOM 1513 N N . GLU B 1 21 ? -24.844 8.195 8.969 1 69.62 21 GLU B N 1
ATOM 1514 C CA . GLU B 1 21 ? -23.484 7.746 8.719 1 69.62 21 GLU B CA 1
ATOM 1515 C C . GLU B 1 21 ? -23.25 7.488 7.23 1 69.62 21 GLU B C 1
ATOM 1517 O O . GLU B 1 21 ? -24.062 6.824 6.574 1 69.62 21 GLU B O 1
ATOM 1522 N N . GLU B 1 22 ? -22.391 8.312 6.543 1 81.38 22 GLU B N 1
ATOM 1523 C CA . GLU B 1 22 ? -22.078 8.125 5.129 1 81.38 22 GLU B CA 1
ATOM 1524 C C . GLU B 1 22 ? -21.609 6.703 4.855 1 81.38 22 GLU B C 1
ATOM 1526 O O . GLU B 1 22 ? -20.922 6.098 5.688 1 81.38 22 GLU B O 1
ATOM 1531 N N . SER B 1 23 ? -22 6.152 3.758 1 90.5 23 SER B N 1
ATOM 1532 C CA . SER B 1 23 ? -21.609 4.805 3.354 1 90.5 23 SER B CA 1
ATOM 1533 C C . SER B 1 23 ? -20.141 4.75 2.961 1 90.5 23 SER B C 1
ATOM 1535 O O . SER B 1 23 ? -19.594 5.738 2.469 1 90.5 23 SER B O 1
ATOM 1537 N N . PRO B 1 24 ? -19.547 3.664 3.186 1 94.31 24 PRO B N 1
ATOM 1538 C CA . PRO B 1 24 ? -18.156 3.506 2.76 1 94.31 24 PRO B CA 1
ATOM 1539 C C . PRO B 1 24 ? -17.953 3.775 1.271 1 94.31 24 PRO B C 1
ATOM 1541 O O . PRO B 1 24 ? -18.828 3.461 0.461 1 94.31 24 PRO B O 1
ATOM 1544 N N . ALA B 1 25 ? -16.859 4.43 0.94 1 97.62 25 ALA B N 1
ATOM 1545 C CA . ALA B 1 25 ? -16.484 4.719 -0.441 1 97.62 25 ALA B CA 1
ATOM 1546 C C . ALA B 1 25 ? -15.008 4.41 -0.681 1 97.62 25 ALA B C 1
ATOM 1548 O O . ALA B 1 25 ? -14.164 4.691 0.172 1 97.62 25 ALA B O 1
ATOM 1549 N N . ILE B 1 26 ? -14.758 3.793 -1.817 1 98.75 26 ILE B N 1
ATOM 1550 C CA . ILE B 1 26 ? -13.391 3.43 -2.15 1 98.75 26 ILE B CA 1
ATOM 1551 C C . ILE B 1 26 ? -12.977 4.113 -3.451 1 98.75 26 ILE B C 1
ATOM 1553 O O . ILE B 1 26 ? -13.719 4.105 -4.43 1 98.75 26 ILE B O 1
ATOM 1557 N N . SER B 1 27 ? -11.844 4.777 -3.445 1 98.81 27 SER B N 1
ATOM 1558 C CA . SER B 1 27 ? -11.211 5.312 -4.648 1 98.81 27 SER B CA 1
ATOM 1559 C C . SER B 1 27 ? -9.812 4.738 -4.84 1 98.81 27 SER B C 1
ATOM 1561 O O . SER B 1 27 ? -9.078 4.551 -3.869 1 98.81 27 SER B O 1
ATOM 1563 N N . VAL B 1 28 ? -9.477 4.457 -6.051 1 98.94 28 VAL B N 1
ATOM 1564 C CA . VAL B 1 28 ? -8.156 3.916 -6.367 1 98.94 28 VAL B CA 1
ATOM 1565 C C . VAL B 1 28 ? -7.562 4.656 -7.562 1 98.94 28 VAL B C 1
ATOM 1567 O O . VAL B 1 28 ? -8.297 5.152 -8.422 1 98.94 28 VAL B O 1
ATOM 1570 N N . GLY B 1 29 ? -6.266 4.832 -7.562 1 98.94 29 GLY B N 1
ATOM 1571 C CA . GLY B 1 29 ? -5.5 5.363 -8.68 1 98.94 29 GLY B CA 1
ATOM 1572 C C . GLY B 1 29 ? -4.195 4.629 -8.906 1 98.94 29 GLY B C 1
ATOM 1573 O O . GLY B 1 29 ? -3.592 4.113 -7.965 1 98.94 29 GLY B O 1
ATOM 1574 N N . PHE B 1 30 ? -3.777 4.605 -10.172 1 98.94 30 PHE B N 1
ATOM 1575 C CA . PHE B 1 30 ? -2.523 3.967 -10.555 1 98.94 30 PHE B CA 1
ATOM 1576 C C . PHE B 1 30 ? -1.592 4.969 -11.227 1 98.94 30 PHE B C 1
ATOM 1578 O O . PHE B 1 30 ? -2.045 5.98 -11.766 1 98.94 30 PHE B O 1
ATOM 1585 N N . SER B 1 31 ? -0.318 4.699 -11.047 1 98.75 31 SER B N 1
ATOM 1586 C CA . SER B 1 31 ? 0.708 5.453 -11.758 1 98.75 31 SER B CA 1
ATOM 1587 C C . SER B 1 31 ? 1.526 4.551 -12.672 1 98.75 31 SER B C 1
ATOM 1589 O O . SER B 1 31 ? 1.612 3.342 -12.445 1 98.75 31 SER B O 1
ATOM 1591 N N . PRO B 1 32 ? 2.119 5.094 -13.672 1 98.56 32 PRO B N 1
ATOM 1592 C CA . PRO B 1 32 ? 1.879 6.461 -14.141 1 98.56 32 PRO B CA 1
ATOM 1593 C C . PRO B 1 32 ? 0.558 6.605 -14.891 1 98.56 32 PRO B C 1
ATOM 1595 O O . PRO B 1 32 ? -0.032 5.605 -15.305 1 98.56 32 PRO B O 1
ATOM 1598 N N . SER B 1 33 ? 0.018 7.746 -14.883 1 98.5 33 SER B N 1
ATOM 1599 C CA . SER B 1 33 ? -1.159 8.062 -15.688 1 98.5 33 SER B CA 1
ATOM 1600 C C . SER B 1 33 ? -1.166 9.523 -16.109 1 98.5 33 SER B C 1
ATOM 1602 O O . SER B 1 33 ? -0.572 10.375 -15.438 1 98.5 33 SER B O 1
ATOM 1604 N N . SER B 1 34 ? -1.797 9.766 -17.203 1 97.75 34 SER B N 1
ATOM 1605 C CA . SER B 1 34 ? -1.849 11.125 -17.734 1 97.75 34 SER B CA 1
ATOM 1606 C C . SER B 1 34 ? -2.551 12.07 -16.766 1 97.75 34 SER B C 1
ATOM 1608 O O . SER B 1 34 ? -2.199 13.25 -16.672 1 97.75 34 SER B O 1
ATOM 1610 N N . ASN B 1 35 ? -3.441 11.586 -15.984 1 98.12 35 ASN B N 1
ATOM 1611 C CA . ASN B 1 35 ? -4.234 12.43 -15.094 1 98.12 35 ASN B CA 1
ATOM 1612 C C . ASN B 1 35 ? -3.713 12.383 -13.664 1 98.12 35 ASN B C 1
ATOM 1614 O O . ASN B 1 35 ? -4.336 12.938 -12.75 1 98.12 35 ASN B O 1
ATOM 1618 N N . HIS B 1 36 ? -2.592 11.75 -13.461 1 98.81 36 HIS B N 1
ATOM 1619 C CA . HIS B 1 36 ? -2.002 11.656 -12.125 1 98.81 36 HIS B CA 1
ATOM 1620 C C . HIS B 1 36 ? -2.98 11.039 -11.133 1 98.81 36 HIS B C 1
ATOM 1622 O O . HIS B 1 36 ? -3.209 11.586 -10.055 1 98.81 36 HIS B O 1
ATOM 1628 N N . ASP B 1 37 ? -3.523 9.875 -11.531 1 98.94 37 ASP B N 1
ATOM 1629 C CA . ASP B 1 37 ? -4.637 9.273 -10.797 1 98.94 37 ASP B CA 1
ATOM 1630 C C . ASP B 1 37 ? -4.223 8.898 -9.383 1 98.94 37 ASP B C 1
ATOM 1632 O O . ASP B 1 37 ? -4.969 9.125 -8.422 1 98.94 37 ASP B O 1
ATOM 1636 N N . ALA B 1 38 ? -3.057 8.258 -9.211 1 98.94 38 ALA B N 1
ATOM 1637 C CA . ALA B 1 38 ? -2.619 7.863 -7.879 1 98.94 38 ALA B CA 1
ATOM 1638 C C . ALA B 1 38 ? -2.355 9.086 -7.004 1 98.94 38 ALA B C 1
ATOM 1640 O O . ALA B 1 38 ? -2.775 9.133 -5.844 1 98.94 38 ALA B O 1
ATOM 1641 N N . LEU B 1 39 ? -1.674 10.086 -7.527 1 98.94 39 LEU B N 1
ATOM 1642 C CA . LEU B 1 39 ? -1.446 11.328 -6.801 1 98.94 39 LEU B CA 1
ATOM 1643 C C . LEU B 1 39 ? -2.768 11.977 -6.402 1 98.94 39 LEU B C 1
ATOM 1645 O O . LEU B 1 39 ? -2.9 12.484 -5.285 1 98.94 39 LEU B O 1
ATOM 1649 N N . ASN B 1 40 ? -3.719 11.953 -7.281 1 98.94 40 ASN B N 1
ATOM 1650 C CA . ASN B 1 40 ? -5.004 12.586 -7.004 1 98.94 40 ASN B CA 1
ATOM 1651 C C . ASN B 1 40 ? -5.734 11.891 -5.859 1 98.94 40 ASN B C 1
ATOM 1653 O O . ASN B 1 40 ? -6.445 12.531 -5.086 1 98.94 40 ASN B O 1
ATOM 1657 N N . VAL B 1 41 ? -5.594 10.562 -5.75 1 99 41 VAL B N 1
ATOM 1658 C CA . VAL B 1 41 ? -6.172 9.867 -4.605 1 99 41 VAL B CA 1
ATOM 1659 C C . VAL B 1 41 ? -5.59 10.43 -3.311 1 99 41 VAL B C 1
ATOM 1661 O O . VAL B 1 41 ? -6.32 10.68 -2.352 1 99 41 VAL B O 1
ATOM 1664 N N . VAL B 1 42 ? -4.27 10.656 -3.279 1 99 42 VAL B N 1
ATOM 1665 C CA . VAL B 1 42 ? -3.572 11.195 -2.117 1 99 42 VAL B CA 1
ATOM 1666 C C . VAL B 1 42 ? -4.039 12.625 -1.852 1 99 42 VAL B C 1
ATOM 1668 O O . VAL B 1 42 ? -4.449 12.953 -0.736 1 99 42 VAL B O 1
ATOM 1671 N N . LEU B 1 43 ? -4.039 13.422 -2.877 1 99 43 LEU B N 1
ATOM 1672 C CA . LEU B 1 43 ? -4.391 14.828 -2.727 1 99 43 LEU B CA 1
ATOM 1673 C C . LEU B 1 43 ? -5.852 14.984 -2.318 1 99 43 LEU B C 1
ATOM 1675 O O . LEU B 1 43 ? -6.18 15.828 -1.481 1 99 43 LEU B O 1
ATOM 1679 N N . ASN B 1 44 ? -6.742 14.219 -2.914 1 98.94 44 ASN B N 1
ATOM 1680 C CA . ASN B 1 44 ? -8.156 14.297 -2.555 1 98.94 44 ASN B CA 1
ATOM 1681 C C . ASN B 1 44 ? -8.383 13.906 -1.098 1 98.94 44 ASN B C 1
ATOM 1683 O O . ASN B 1 44 ? -9.258 14.469 -0.431 1 98.94 44 ASN B O 1
ATOM 1687 N N . THR B 1 45 ? -7.637 12.922 -0.624 1 98.94 45 THR B N 1
ATOM 1688 C CA . THR B 1 45 ? -7.73 12.547 0.782 1 98.94 45 THR B CA 1
ATOM 1689 C C . THR B 1 45 ? -7.383 13.727 1.686 1 98.94 45 THR B C 1
ATOM 1691 O O . THR B 1 45 ? -8.078 13.977 2.674 1 98.94 45 THR B O 1
ATOM 1694 N N . ILE B 1 46 ? -6.348 14.445 1.335 1 99 46 ILE B N 1
ATOM 1695 C CA . ILE B 1 46 ? -5.895 15.602 2.109 1 99 46 ILE B CA 1
ATOM 1696 C C . ILE B 1 46 ? -6.902 16.734 1.973 1 99 46 ILE B C 1
ATOM 1698 O O . ILE B 1 46 ? -7.34 17.312 2.973 1 99 46 ILE B O 1
ATOM 1702 N N . ASN B 1 47 ? -7.32 17 0.761 1 98.88 47 ASN B N 1
ATOM 1703 C CA . ASN B 1 47 ? -8.148 18.156 0.467 1 98.88 47 ASN B CA 1
ATOM 1704 C C . ASN B 1 47 ? -9.562 18 1.033 1 98.88 47 ASN B C 1
ATOM 1706 O O . ASN B 1 47 ? -10.227 18.984 1.341 1 98.88 47 ASN B O 1
ATOM 1710 N N . ASP B 1 48 ? -10.016 16.812 1.215 1 98.69 48 ASP B N 1
ATOM 1711 C CA . ASP B 1 48 ? -11.367 16.547 1.699 1 98.69 48 ASP B CA 1
ATOM 1712 C C . ASP B 1 48 ? -11.422 16.594 3.225 1 98.69 48 ASP B C 1
ATOM 1714 O O . ASP B 1 48 ? -12.508 16.641 3.811 1 98.69 48 ASP B O 1
ATOM 1718 N N . ALA B 1 49 ? -10.258 16.547 3.85 1 98.88 49 ALA B N 1
ATOM 1719 C CA . ALA B 1 49 ? -10.219 16.5 5.309 1 98.88 49 ALA B CA 1
ATOM 1720 C C . ALA B 1 49 ? -10.812 17.781 5.91 1 98.88 49 ALA B C 1
ATOM 1722 O O . ALA B 1 49 ? -10.688 18.859 5.328 1 98.88 49 ALA B O 1
ATOM 1723 N N . LYS B 1 50 ? -11.352 17.625 7.168 1 98.81 50 LYS B N 1
ATOM 1724 C CA . LYS B 1 50 ? -12.016 18.75 7.809 1 98.81 50 LYS B CA 1
ATOM 1725 C C . LYS B 1 50 ? -11.461 19 9.211 1 98.81 50 LYS B C 1
ATOM 1727 O O . LYS B 1 50 ? -11.594 20.094 9.75 1 98.81 50 LYS B O 1
ATOM 1732 N N . LYS B 1 51 ? -10.883 18 9.805 1 98.88 51 LYS B N 1
ATOM 1733 C CA . LYS B 1 51 ? -10.523 18.141 11.211 1 98.88 51 LYS B CA 1
ATOM 1734 C C . LYS B 1 51 ? -9.055 17.797 11.445 1 98.88 51 LYS B C 1
ATOM 1736 O O . LYS B 1 51 ? -8.336 18.547 12.117 1 98.88 51 LYS B O 1
ATOM 1741 N N . SER B 1 52 ? -8.633 16.656 10.945 1 98.94 52 SER B N 1
ATOM 1742 C CA . SER B 1 52 ? -7.281 16.203 11.242 1 98.94 52 SER B CA 1
ATOM 1743 C C . SER B 1 52 ? -6.723 15.352 10.102 1 98.94 52 SER B C 1
ATOM 1745 O O . SER B 1 52 ? -7.48 14.727 9.359 1 98.94 52 SER B O 1
ATOM 1747 N N . ILE B 1 53 ? -5.434 15.359 9.969 1 99 53 ILE B N 1
ATOM 1748 C CA . ILE B 1 53 ? -4.676 14.555 9.023 1 99 53 ILE B CA 1
ATOM 1749 C C . ILE B 1 53 ? -3.422 14 9.695 1 99 53 ILE B C 1
ATOM 1751 O O . ILE B 1 53 ? -2.596 14.766 10.203 1 99 53 ILE B O 1
ATOM 1755 N N . ASP B 1 54 ? -3.25 12.688 9.742 1 99 54 ASP B N 1
ATOM 1756 C CA . ASP B 1 54 ? -2.041 11.992 10.18 1 99 54 ASP B CA 1
ATOM 1757 C C . ASP B 1 54 ? -1.347 11.305 9.008 1 99 54 ASP B C 1
ATOM 1759 O O . ASP B 1 54 ? -1.938 10.453 8.344 1 99 54 ASP B O 1
ATOM 1763 N N . VAL B 1 55 ? -0.089 11.672 8.773 1 99 55 VAL B N 1
ATOM 1764 C CA . VAL B 1 55 ? 0.657 11.164 7.629 1 99 55 VAL B CA 1
ATOM 1765 C C . VAL B 1 55 ? 1.857 10.352 8.117 1 99 55 VAL B C 1
ATOM 1767 O O . VAL B 1 55 ? 2.67 10.852 8.898 1 99 55 VAL B O 1
ATOM 1770 N N . ALA B 1 56 ? 1.987 9.125 7.727 1 98.94 56 ALA B N 1
ATOM 1771 C CA . ALA B 1 56 ? 3.223 8.352 7.812 1 98.94 56 ALA B CA 1
ATOM 1772 C C . ALA B 1 56 ? 3.867 8.195 6.438 1 98.94 56 ALA B C 1
ATOM 1774 O O . ALA B 1 56 ? 3.219 7.754 5.488 1 98.94 56 ALA B O 1
ATOM 1775 N N . ALA B 1 57 ? 5.145 8.57 6.328 1 98.75 57 ALA B N 1
ATOM 1776 C CA . ALA B 1 57 ? 5.793 8.602 5.016 1 98.75 57 ALA B CA 1
ATOM 1777 C C . ALA B 1 57 ? 7.18 7.969 5.078 1 98.75 57 ALA B C 1
ATOM 1779 O O . ALA B 1 57 ? 7.988 8.312 5.945 1 98.75 57 ALA B O 1
ATOM 1780 N N . TYR B 1 58 ? 7.5 7.09 4.141 1 98.75 58 TYR B N 1
ATOM 1781 C CA . TYR B 1 58 ? 8.859 6.598 3.961 1 98.75 58 TYR B CA 1
ATOM 1782 C C . TYR B 1 58 ? 9.734 7.645 3.283 1 98.75 58 TYR B C 1
ATOM 1784 O O . TYR B 1 58 ? 10.445 8.398 3.951 1 98.75 58 TYR B O 1
ATOM 1792 N N . VAL B 1 59 ? 9.492 7.785 1.988 1 97.94 59 VAL B N 1
ATOM 1793 C CA . VAL B 1 59 ? 10.148 8.867 1.262 1 97.94 59 VAL B CA 1
ATOM 1794 C C . VAL B 1 59 ? 9.141 9.977 0.967 1 97.94 59 VAL B C 1
ATOM 1796 O O . VAL B 1 59 ? 8.047 9.711 0.456 1 97.94 59 VAL B O 1
ATOM 1799 N N . PHE B 1 60 ? 9.484 11.211 1.331 1 98.25 60 PHE B N 1
ATOM 1800 C CA . PHE B 1 60 ? 8.602 12.359 1.147 1 98.25 60 PHE B CA 1
ATOM 1801 C C . PHE B 1 60 ? 9.336 13.5 0.453 1 98.25 60 PHE B C 1
ATOM 1803 O O . PHE B 1 60 ? 10.023 14.281 1.103 1 98.25 60 PHE B O 1
ATOM 1810 N N . THR B 1 61 ? 9.07 13.594 -0.896 1 96.88 61 THR B N 1
ATOM 1811 C CA . THR B 1 61 ? 9.68 14.672 -1.663 1 96.88 61 THR B CA 1
ATOM 1812 C C . THR B 1 61 ? 8.648 15.359 -2.549 1 96.88 61 THR B C 1
ATOM 1814 O O . THR B 1 61 ? 8.977 16.281 -3.297 1 96.88 61 THR B O 1
ATOM 1817 N N . SER B 1 62 ? 7.43 14.977 -2.514 1 98.12 62 SER B N 1
ATOM 1818 C CA . SER B 1 62 ? 6.383 15.5 -3.385 1 98.12 62 SER B CA 1
ATOM 1819 C C . SER B 1 62 ? 5.996 16.922 -2.99 1 98.12 62 SER B C 1
ATOM 1821 O O . SER B 1 62 ? 5.441 17.141 -1.912 1 98.12 62 SER B O 1
ATOM 1823 N N . LYS B 1 63 ? 6.172 17.844 -3.877 1 98 63 LYS B N 1
ATOM 1824 C CA . LYS B 1 63 ? 5.789 19.219 -3.621 1 98 63 LYS B CA 1
ATOM 1825 C C . LYS B 1 63 ? 4.273 19.375 -3.549 1 98 63 LYS B C 1
ATOM 1827 O O . LYS B 1 63 ? 3.75 20.031 -2.641 1 98 63 LYS B O 1
ATOM 1832 N N . PRO B 1 64 ? 3.508 18.766 -4.488 1 98.75 64 PRO B N 1
ATOM 1833 C CA . PRO B 1 64 ? 2.055 18.922 -4.395 1 98.75 64 PRO B CA 1
ATOM 1834 C C . PRO B 1 64 ? 1.485 18.375 -3.088 1 98.75 64 PRO B C 1
ATOM 1836 O O . PRO B 1 64 ? 0.548 18.953 -2.529 1 98.75 64 PRO B O 1
ATOM 1839 N N . VAL B 1 65 ? 2.039 17.312 -2.59 1 98.94 65 VAL B N 1
ATOM 1840 C CA . VAL B 1 65 ? 1.535 16.75 -1.34 1 98.94 65 VAL B CA 1
ATOM 1841 C C . VAL B 1 65 ? 1.899 17.672 -0.177 1 98.94 65 VAL B C 1
ATOM 1843 O O . VAL B 1 65 ? 1.063 17.953 0.685 1 98.94 65 VAL B O 1
ATOM 1846 N N . ALA B 1 66 ? 3.154 18.141 -0.167 1 98.88 66 ALA B N 1
ATOM 1847 C CA . ALA B 1 66 ? 3.588 19.062 0.888 1 98.88 66 ALA B CA 1
ATOM 1848 C C . ALA B 1 66 ? 2.732 20.328 0.903 1 98.88 66 ALA B C 1
ATOM 1850 O O . ALA B 1 66 ? 2.287 20.766 1.964 1 98.88 66 ALA B O 1
ATOM 1851 N N . ARG B 1 67 ? 2.486 20.859 -0.223 1 98.88 67 ARG B N 1
ATOM 1852 C CA . ARG B 1 67 ? 1.689 22.078 -0.321 1 98.88 67 ARG B CA 1
ATOM 1853 C C . ARG B 1 67 ? 0.259 21.844 0.146 1 98.88 67 ARG B C 1
ATOM 1855 O O . ARG B 1 67 ? -0.333 22.688 0.818 1 98.88 67 ARG B O 1
ATOM 1862 N N . ALA B 1 68 ? -0.291 20.719 -0.233 1 98.94 68 ALA B N 1
ATOM 1863 C CA . ALA B 1 68 ? -1.647 20.375 0.189 1 98.94 68 ALA B CA 1
ATOM 1864 C C . ALA B 1 68 ? -1.745 20.297 1.71 1 98.94 68 ALA B C 1
ATOM 1866 O O . ALA B 1 68 ? -2.736 20.734 2.299 1 98.94 68 ALA B O 1
ATOM 1867 N N . LEU B 1 69 ? -0.726 19.719 2.332 1 98.94 69 LEU B N 1
ATOM 1868 C CA . LEU B 1 69 ? -0.726 19.594 3.785 1 98.94 69 LEU B CA 1
ATOM 1869 C C . LEU B 1 69 ? -0.626 20.969 4.449 1 98.94 69 LEU B C 1
ATOM 1871 O O . LEU B 1 69 ? -1.314 21.234 5.438 1 98.94 69 LEU B O 1
ATOM 1875 N N . VAL B 1 70 ? 0.229 21.828 3.91 1 98.94 70 VAL B N 1
ATOM 1876 C CA . VAL B 1 70 ? 0.369 23.172 4.457 1 98.94 70 VAL B CA 1
ATOM 1877 C C . VAL B 1 70 ? -0.938 23.953 4.281 1 98.94 70 VAL B C 1
ATOM 1879 O O . VAL B 1 70 ? -1.372 24.656 5.188 1 98.94 70 VAL B O 1
ATOM 1882 N N . GLU B 1 71 ? -1.546 23.812 3.129 1 98.94 71 GLU B N 1
ATOM 1883 C CA . GLU B 1 71 ? -2.836 24.453 2.891 1 98.94 71 GLU B CA 1
ATOM 1884 C C . GLU B 1 71 ? -3.893 23.953 3.867 1 98.94 71 GLU B C 1
ATOM 1886 O O . GLU B 1 71 ? -4.707 24.734 4.367 1 98.94 71 GLU B O 1
ATOM 1891 N N . ALA B 1 72 ? -3.93 22.672 4.098 1 98.94 72 ALA B N 1
ATOM 1892 C CA . ALA B 1 72 ? -4.863 22.094 5.066 1 98.94 72 ALA B CA 1
ATOM 1893 C C . ALA B 1 72 ? -4.668 22.719 6.445 1 98.94 72 ALA B C 1
ATOM 1895 O O . ALA B 1 72 ? -5.637 23.109 7.102 1 98.94 72 ALA B O 1
ATOM 1896 N N . LYS B 1 73 ? -3.459 22.797 6.848 1 98.81 73 LYS B N 1
ATOM 1897 C CA . LYS B 1 73 ? -3.166 23.438 8.125 1 98.81 73 LYS B CA 1
ATOM 1898 C C . LYS B 1 73 ? -3.693 24.875 8.156 1 98.81 73 LYS B C 1
ATOM 1900 O O . LYS B 1 73 ? -4.27 25.312 9.156 1 98.81 73 LYS B O 1
ATOM 1905 N N . GLY B 1 74 ? -3.469 25.531 7.125 1 98.62 74 GLY B N 1
ATOM 1906 C CA . GLY B 1 74 ? -3.939 26.906 7.02 1 98.62 74 GLY B CA 1
ATOM 1907 C C . GLY B 1 74 ? -5.441 27.047 7.203 1 98.62 74 GLY B C 1
ATOM 1908 O O . GLY B 1 74 ? -5.93 28.078 7.641 1 98.62 74 GLY B O 1
ATOM 1909 N N . LYS B 1 75 ? -6.129 26.016 6.895 1 98.62 75 LYS B N 1
ATOM 1910 C CA . LYS B 1 75 ? -7.582 25.984 7.023 1 98.62 75 LYS B CA 1
ATOM 1911 C C . LYS B 1 75 ? -8.008 25.562 8.422 1 98.62 75 LYS B C 1
ATOM 1913 O O . LYS B 1 75 ? -9.195 25.375 8.695 1 98.62 75 LYS B O 1
ATOM 1918 N N . GLY B 1 76 ? -7.086 25.328 9.266 1 98.69 76 GLY B N 1
ATOM 1919 C CA . GLY B 1 76 ? -7.383 25 10.656 1 98.69 76 GLY B CA 1
ATOM 1920 C C . GLY B 1 76 ? -7.41 23.5 10.922 1 98.69 76 GLY B C 1
ATOM 1921 O O . GLY B 1 76 ? -7.805 23.078 12.008 1 98.69 76 GLY B O 1
ATOM 1922 N N . ILE B 1 77 ? -7.066 22.703 9.984 1 98.88 77 ILE B N 1
ATOM 1923 C CA . ILE B 1 77 ? -7.012 21.266 10.141 1 98.88 77 ILE B CA 1
ATOM 1924 C C . ILE B 1 77 ? -5.754 20.875 10.906 1 98.88 77 ILE B C 1
ATOM 1926 O O . ILE B 1 77 ? -4.668 21.391 10.641 1 98.88 77 ILE B O 1
ATOM 1930 N N . PHE B 1 78 ? -5.828 19.984 11.898 1 98.88 78 PHE B N 1
ATOM 1931 C CA . PHE B 1 78 ? -4.684 19.469 12.641 1 98.88 78 PHE B CA 1
ATOM 1932 C C . PHE B 1 78 ? -3.912 18.453 11.82 1 98.88 78 PHE B C 1
ATOM 1934 O O . PHE B 1 78 ? -4.461 17.422 11.43 1 98.88 78 PHE B O 1
ATOM 1941 N N . VAL B 1 79 ? -2.629 18.734 11.562 1 98.94 79 VAL B N 1
ATOM 1942 C CA . VAL B 1 79 ? -1.812 17.859 10.719 1 98.94 79 VAL B CA 1
ATOM 1943 C C . VAL B 1 79 ? -0.599 17.375 11.508 1 98.94 79 VAL B C 1
ATOM 1945 O O . VAL B 1 79 ? 0.078 18.172 12.172 1 98.94 79 VAL B O 1
ATOM 1948 N N . ARG B 1 80 ? -0.294 16.078 11.516 1 98.94 80 ARG B N 1
ATOM 1949 C CA . ARG B 1 80 ? 0.936 15.469 12.016 1 98.94 80 ARG B CA 1
ATOM 1950 C C . ARG B 1 80 ? 1.594 14.609 10.938 1 98.94 80 ARG B C 1
ATOM 1952 O O . ARG B 1 80 ? 0.905 13.953 10.156 1 98.94 80 ARG B O 1
ATOM 1959 N N . VAL B 1 81 ? 2.912 14.625 10.945 1 98.88 81 VAL B N 1
ATOM 1960 C CA . VAL B 1 81 ? 3.654 13.812 9.984 1 98.88 81 VAL B CA 1
ATOM 1961 C C . VAL B 1 81 ? 4.746 13.031 10.703 1 98.88 81 VAL B C 1
ATOM 1963 O O . VAL B 1 81 ? 5.539 13.602 11.453 1 98.88 81 VAL B O 1
ATOM 1966 N N . VAL B 1 82 ? 4.758 11.727 10.57 1 98.88 82 VAL B N 1
ATOM 1967 C CA . VAL B 1 82 ? 5.906 10.891 10.898 1 98.88 82 VAL B CA 1
ATOM 1968 C C . VAL B 1 82 ? 6.602 10.43 9.617 1 98.88 82 VAL B C 1
ATOM 1970 O O . VAL B 1 82 ? 5.945 9.977 8.68 1 98.88 82 VAL B O 1
ATOM 1973 N N . ALA B 1 83 ? 7.922 10.57 9.562 1 98.62 83 ALA B N 1
ATOM 1974 C CA . ALA B 1 83 ? 8.664 10.164 8.375 1 98.62 83 ALA B CA 1
ATOM 1975 C C . ALA B 1 83 ? 9.891 9.344 8.75 1 98.62 83 ALA B C 1
ATOM 1977 O O . ALA B 1 83 ? 10.414 9.461 9.859 1 98.62 83 ALA B O 1
ATOM 1978 N N . ASP B 1 84 ? 10.289 8.461 7.902 1 98.69 84 ASP B N 1
ATOM 1979 C CA . ASP B 1 84 ? 11.531 7.715 8.086 1 98.69 84 ASP B CA 1
ATOM 1980 C C . ASP B 1 84 ? 12.727 8.656 8.164 1 98.69 84 ASP B C 1
ATOM 1982 O O . ASP B 1 84 ? 12.891 9.547 7.324 1 98.69 84 ASP B O 1
ATOM 1986 N N . GLU B 1 85 ? 13.516 8.453 9.086 1 97.75 85 GLU B N 1
ATOM 1987 C CA . GLU B 1 85 ? 14.617 9.383 9.312 1 97.75 85 GLU B CA 1
ATOM 1988 C C . GLU B 1 85 ? 15.648 9.289 8.18 1 97.75 85 GLU B C 1
ATOM 1990 O O . GLU B 1 85 ? 16.031 10.312 7.609 1 97.75 85 GLU B O 1
ATOM 1995 N N . LYS B 1 86 ? 16.094 8.086 7.84 1 96.81 86 LYS B N 1
ATOM 1996 C CA . LYS B 1 86 ? 17.156 7.898 6.867 1 96.81 86 LYS B CA 1
ATOM 1997 C C . LYS B 1 86 ? 16.75 8.406 5.488 1 96.81 86 LYS B C 1
ATOM 1999 O O . LYS B 1 86 ? 17.562 8.961 4.754 1 96.81 86 LYS B O 1
ATOM 2004 N N . SER B 1 87 ? 15.492 8.234 5.18 1 96.44 87 SER B N 1
ATOM 2005 C CA . SER B 1 87 ? 15.023 8.586 3.844 1 96.44 87 SER B CA 1
ATOM 2006 C C . SER B 1 87 ? 14.719 10.078 3.738 1 96.44 87 SER B C 1
ATOM 2008 O O . SER B 1 87 ? 14.453 10.586 2.646 1 96.44 87 SER B O 1
ATOM 2010 N N . ASN B 1 88 ? 14.695 10.773 4.875 1 94.81 88 ASN B N 1
ATOM 2011 C CA . ASN B 1 88 ? 14.297 12.18 4.875 1 94.81 88 ASN B CA 1
ATOM 2012 C C . ASN B 1 88 ? 15.32 13.055 5.598 1 94.81 88 ASN B C 1
ATOM 2014 O O . ASN B 1 88 ? 14.977 14.117 6.113 1 94.81 88 ASN B O 1
ATOM 2018 N N . LYS B 1 89 ? 16.531 12.734 5.711 1 84.56 89 LYS B N 1
ATOM 2019 C CA . LYS B 1 89 ? 17.531 13.383 6.551 1 84.56 89 LYS B CA 1
ATOM 2020 C C . LYS B 1 89 ? 18.188 14.555 5.816 1 84.56 89 LYS B C 1
ATOM 2022 O O . LYS B 1 89 ? 18.844 15.398 6.438 1 84.56 89 LYS B O 1
ATOM 2027 N N . ASN B 1 90 ? 17.922 14.695 4.617 1 77.38 90 ASN B N 1
ATOM 2028 C CA . ASN B 1 90 ? 18.562 15.812 3.943 1 77.38 90 ASN B CA 1
ATOM 2029 C C . ASN B 1 90 ? 17.875 17.141 4.266 1 77.38 90 ASN B C 1
ATOM 2031 O O . ASN B 1 90 ? 16.703 17.156 4.645 1 77.38 90 ASN B O 1
ATOM 2035 N N . LYS B 1 91 ? 18.625 18.281 4.367 1 66.62 91 LYS B N 1
ATOM 2036 C CA . LYS B 1 91 ? 18.203 19.594 4.84 1 66.62 91 LYS B CA 1
ATOM 2037 C C . LYS B 1 91 ? 17.062 20.141 3.996 1 66.62 91 LYS B C 1
ATOM 2039 O O . LYS B 1 91 ? 16.203 20.859 4.504 1 66.62 91 LYS B O 1
ATOM 2044 N N . TYR B 1 92 ? 17 19.891 2.82 1 66.94 92 TYR B N 1
ATOM 2045 C CA . TYR B 1 92 ? 16 20.516 1.969 1 66.94 92 TYR B CA 1
ATOM 2046 C C . TYR B 1 92 ? 14.969 19.5 1.498 1 66.94 92 TYR B C 1
ATOM 2048 O O . TYR B 1 92 ? 14.617 19.469 0.317 1 66.94 92 TYR B O 1
ATOM 2056 N N . THR B 1 93 ? 14.398 18.938 2.613 1 82.12 93 THR B N 1
ATOM 2057 C CA . THR B 1 93 ? 13.414 17.891 2.332 1 82.12 93 THR B CA 1
ATOM 2058 C C . THR B 1 93 ? 12 18.406 2.533 1 82.12 93 THR B C 1
ATOM 2060 O O . THR B 1 93 ? 11.805 19.5 3.082 1 82.12 93 THR B O 1
ATOM 2063 N N . ALA B 1 94 ? 11.039 17.812 1.979 1 94 94 ALA B N 1
ATOM 2064 C CA . ALA B 1 94 ? 9.625 18.109 2.168 1 94 94 ALA B CA 1
ATOM 2065 C C . ALA B 1 94 ? 9.266 18.141 3.65 1 94 94 ALA B C 1
ATOM 2067 O O . ALA B 1 94 ? 8.445 18.969 4.074 1 94 94 ALA B O 1
ATOM 2068 N N . VAL B 1 95 ? 9.945 17.375 4.465 1 95.81 95 VAL B N 1
ATOM 2069 C CA . VAL B 1 95 ? 9.602 17.328 5.883 1 95.81 95 VAL B CA 1
ATOM 2070 C C . VAL B 1 95 ? 10.109 18.594 6.582 1 95.81 95 VAL B C 1
ATOM 2072 O O . VAL B 1 95 ? 9.461 19.094 7.5 1 95.81 95 VAL B O 1
ATOM 2075 N N . THR B 1 96 ? 11.273 19.125 6.18 1 94.62 96 THR B N 1
ATOM 2076 C CA . THR B 1 96 ? 11.742 20.391 6.734 1 94.62 96 THR B CA 1
ATOM 2077 C C . THR B 1 96 ? 10.82 21.531 6.332 1 94.62 96 THR B C 1
ATOM 2079 O O . THR B 1 96 ? 10.547 22.438 7.137 1 94.62 96 THR B O 1
ATOM 2082 N N . TYR B 1 97 ? 10.398 21.531 5.09 1 96.38 97 TYR B N 1
ATOM 2083 C CA . TYR B 1 97 ? 9.414 22.5 4.617 1 96.38 97 TYR B CA 1
ATOM 2084 C C . TYR B 1 97 ? 8.164 22.469 5.488 1 96.38 97 TYR B C 1
ATOM 2086 O O . TYR B 1 97 ? 7.668 23.531 5.895 1 96.38 97 TYR B O 1
ATOM 2094 N N . LEU B 1 98 ? 7.656 21.312 5.758 1 97.94 98 LEU B N 1
ATOM 2095 C CA . LEU B 1 98 ? 6.465 21.156 6.59 1 97.94 98 LEU B CA 1
ATOM 2096 C C . LEU B 1 98 ? 6.719 21.688 7.996 1 97.94 98 LEU B C 1
ATOM 2098 O O . LEU B 1 98 ? 5.895 22.438 8.531 1 97.94 98 LEU B O 1
ATOM 2102 N N . ALA B 1 99 ? 7.828 21.312 8.57 1 96.69 99 ALA B N 1
ATOM 2103 C CA . ALA B 1 99 ? 8.172 21.781 9.906 1 96.69 99 ALA B CA 1
ATOM 2104 C C . ALA B 1 99 ? 8.258 23.297 9.953 1 96.69 99 ALA B C 1
ATOM 2106 O O . ALA B 1 99 ? 7.777 23.922 10.891 1 96.69 99 ALA B O 1
ATOM 2107 N N . ASN B 1 100 ? 8.844 23.844 9 1 95.81 100 ASN B N 1
ATOM 2108 C CA . ASN B 1 100 ? 9.008 25.297 8.922 1 95.81 100 ASN B CA 1
ATOM 2109 C C . ASN B 1 100 ? 7.668 26.016 8.766 1 95.81 100 ASN B C 1
ATOM 2111 O O . ASN B 1 100 ? 7.562 27.203 9.023 1 95.81 100 ASN B O 1
ATOM 2115 N N . HIS B 1 101 ? 6.715 25.359 8.344 1 97.44 101 HIS B N 1
ATOM 2116 C CA . HIS B 1 101 ? 5.383 25.922 8.203 1 97.44 101 HIS B CA 1
ATOM 2117 C C . HIS B 1 101 ? 4.496 25.562 9.391 1 97.44 101 HIS B C 1
ATOM 2119 O O . HIS B 1 101 ? 3.27 25.656 9.312 1 97.44 101 HIS B O 1
ATOM 2125 N N . GLY B 1 102 ? 5.086 25.031 10.375 1 97.62 102 GLY B N 1
ATOM 2126 C CA . GLY B 1 102 ? 4.395 24.844 11.641 1 97.62 102 GLY B CA 1
ATOM 2127 C C . GLY B 1 102 ? 3.717 23.5 11.766 1 97.62 102 GLY B C 1
ATOM 2128 O O . GLY B 1 102 ? 2.979 23.25 12.727 1 97.62 102 GLY B O 1
ATOM 2129 N N . ILE B 1 103 ? 3.9 22.641 10.828 1 98.62 103 ILE B N 1
ATOM 2130 C CA . ILE B 1 103 ? 3.367 21.281 10.945 1 98.62 103 ILE B CA 1
ATOM 2131 C C . ILE B 1 103 ? 4.301 20.438 11.805 1 98.62 103 ILE B C 1
ATOM 2133 O O . ILE B 1 103 ? 5.5 20.344 11.531 1 98.62 103 ILE B O 1
ATOM 2137 N N . PRO B 1 104 ? 3.783 19.859 12.906 1 98.62 104 PRO B N 1
ATOM 2138 C CA . PRO B 1 104 ? 4.625 18.938 13.672 1 98.62 104 PRO B CA 1
ATOM 2139 C C . PRO B 1 104 ? 5.102 17.75 12.844 1 98.62 104 PRO B C 1
ATOM 2141 O O . PRO B 1 104 ? 4.285 17.062 12.219 1 98.62 104 PRO B O 1
ATOM 2144 N N . VAL B 1 105 ? 6.398 17.547 12.828 1 98.44 105 VAL B N 1
ATOM 2145 C CA . VAL B 1 105 ? 7.039 16.438 12.133 1 98.44 105 VAL B CA 1
ATOM 2146 C C . VAL B 1 105 ? 7.922 15.664 13.109 1 98.44 105 VAL B C 1
ATOM 2148 O O . VAL B 1 105 ? 8.641 16.25 13.922 1 98.44 105 VAL B O 1
ATOM 2151 N N . ARG B 1 106 ? 7.77 14.352 13.078 1 98.44 106 ARG B N 1
ATOM 2152 C CA . ARG B 1 106 ? 8.703 13.492 13.805 1 98.44 106 ARG B CA 1
ATOM 2153 C C . ARG B 1 106 ? 9.391 12.508 12.859 1 98.44 106 ARG B C 1
ATOM 2155 O O . ARG B 1 106 ? 8.805 12.086 11.859 1 98.44 106 ARG B O 1
ATOM 2162 N N . LEU B 1 107 ? 10.633 12.211 13.195 1 98.12 107 LEU B N 1
ATOM 2163 C CA . LEU B 1 107 ? 11.422 11.281 12.391 1 98.12 107 LEU B CA 1
ATOM 2164 C C . LEU B 1 107 ? 11.594 9.953 13.117 1 98.12 107 LEU B C 1
ATOM 2166 O O . LEU B 1 107 ? 11.938 9.93 14.305 1 98.12 107 LEU B O 1
ATOM 2170 N N . ASN B 1 108 ? 11.305 8.906 12.43 1 98.62 108 ASN B N 1
ATOM 2171 C CA . ASN B 1 108 ? 11.398 7.559 12.984 1 98.62 108 ASN B CA 1
ATOM 2172 C C . ASN B 1 108 ? 12.688 6.863 12.562 1 98.62 108 ASN B C 1
ATOM 2174 O O . ASN B 1 108 ? 13.031 6.859 11.375 1 98.62 108 ASN B O 1
ATOM 2178 N N . ASN B 1 109 ? 13.414 6.293 13.477 1 98.19 109 ASN B N 1
ATOM 2179 C CA . ASN B 1 109 ? 14.641 5.547 13.188 1 98.19 109 ASN B CA 1
ATOM 2180 C C . ASN B 1 109 ? 14.641 4.188 13.883 1 98.19 109 ASN B C 1
ATOM 2182 O O . ASN B 1 109 ? 15.703 3.598 14.094 1 98.19 109 ASN B O 1
ATOM 2186 N N . ARG B 1 110 ? 13.484 3.664 14.227 1 98.5 110 ARG B N 1
ATOM 2187 C CA . ARG B 1 110 ? 13.391 2.479 15.078 1 98.5 110 ARG B CA 1
ATOM 2188 C C . ARG B 1 110 ? 13.43 1.203 14.242 1 98.5 110 ARG B C 1
ATOM 2190 O O . ARG B 1 110 ? 13.656 0.113 14.773 1 98.5 110 ARG B O 1
ATOM 2197 N N . TYR B 1 111 ? 13.211 1.276 13 1 98.81 111 TYR B N 1
ATOM 2198 C CA . TYR B 1 111 ? 13.109 0.125 12.109 1 98.81 111 TYR B CA 1
ATOM 2199 C C . TYR B 1 111 ? 14.18 0.172 11.031 1 98.81 111 TYR B C 1
ATOM 2201 O O . TYR B 1 111 ? 14.859 1.187 10.867 1 98.81 111 TYR B O 1
ATOM 2209 N N . SER B 1 112 ? 14.383 -1.029 10.336 1 98.75 112 SER B N 1
ATOM 2210 C CA . SER B 1 112 ? 15.242 -0.928 9.164 1 98.75 112 SER B CA 1
ATOM 2211 C C . SER B 1 112 ? 14.797 0.202 8.242 1 98.75 112 SER B C 1
ATOM 2213 O O . SER B 1 112 ? 15.617 0.994 7.777 1 98.75 112 SER B O 1
ATOM 2215 N N . ILE B 1 113 ? 13.484 0.239 7.984 1 98.75 113 ILE B N 1
ATOM 2216 C CA . ILE B 1 113 ? 12.852 1.403 7.371 1 98.75 113 ILE B CA 1
ATOM 2217 C C . ILE B 1 113 ? 11.422 1.537 7.875 1 98.75 113 ILE B C 1
ATOM 2219 O O . ILE B 1 113 ? 10.75 0.535 8.141 1 98.75 113 ILE B O 1
ATOM 2223 N N . MET B 1 114 ? 11.047 2.701 8.148 1 98.88 114 MET B N 1
ATOM 2224 C CA . MET B 1 114 ? 9.617 2.984 8.258 1 98.88 114 MET B CA 1
ATOM 2225 C C . MET B 1 114 ? 9 3.17 6.875 1 98.88 114 MET B C 1
ATOM 2227 O O . MET B 1 114 ? 9.086 4.25 6.293 1 98.88 114 MET B O 1
ATOM 2231 N N . HIS B 1 115 ? 8.312 2.148 6.406 1 98.94 115 HIS B N 1
ATOM 2232 C CA . HIS B 1 115 ? 8.031 2.012 4.98 1 98.94 115 HIS B CA 1
ATOM 2233 C C . HIS B 1 115 ? 6.586 2.377 4.668 1 98.94 115 HIS B C 1
ATOM 2235 O O . HIS B 1 115 ? 6.141 2.234 3.527 1 98.94 115 HIS B O 1
ATOM 2241 N N . ASN B 1 116 ? 5.836 2.822 5.648 1 98.88 116 ASN B N 1
ATOM 2242 C CA . ASN B 1 116 ? 4.434 3.178 5.449 1 98.88 116 ASN B CA 1
ATOM 2243 C C . ASN B 1 116 ? 4.293 4.43 4.586 1 98.88 116 ASN B C 1
ATOM 2245 O O . ASN B 1 116 ? 5.164 5.297 4.598 1 98.88 116 ASN B O 1
ATOM 2249 N N . LYS B 1 117 ? 3.264 4.488 3.82 1 98.75 117 LYS B N 1
ATOM 2250 C CA . LYS B 1 117 ? 2.705 5.648 3.129 1 98.75 117 LYS B CA 1
ATOM 2251 C C . LYS B 1 117 ? 1.198 5.75 3.352 1 98.75 117 LYS B C 1
ATOM 2253 O O . LYS B 1 117 ? 0.41 5.32 2.506 1 98.75 117 LYS B O 1
ATOM 2258 N N . THR B 1 118 ? 0.899 6.23 4.438 1 99 118 THR B N 1
ATOM 2259 C CA . THR B 1 118 ? -0.507 6.227 4.824 1 99 118 THR B CA 1
ATOM 2260 C C . THR B 1 118 ? -0.951 7.617 5.262 1 99 118 THR B C 1
ATOM 2262 O O . THR B 1 118 ? -0.145 8.406 5.766 1 99 118 THR B O 1
ATOM 2265 N N . ILE B 1 119 ? -2.176 7.93 5.035 1 99 119 ILE B N 1
ATOM 2266 C CA . ILE B 1 119 ? -2.871 9.094 5.562 1 99 119 ILE B CA 1
ATOM 2267 C C . ILE B 1 119 ? -4.156 8.664 6.262 1 99 119 ILE B C 1
ATOM 2269 O O . ILE B 1 119 ? -4.934 7.875 5.711 1 99 119 ILE B O 1
ATOM 2273 N N . VAL B 1 120 ? -4.328 9.062 7.473 1 99 120 VAL B N 1
ATOM 2274 C CA . VAL B 1 120 ? -5.605 8.969 8.164 1 99 120 VAL B CA 1
ATOM 2275 C C . VAL B 1 120 ? -6.23 10.359 8.289 1 99 120 VAL B C 1
ATOM 2277 O O . VAL B 1 120 ? -5.613 11.273 8.836 1 99 120 VAL B O 1
ATOM 2280 N N . ALA B 1 121 ? -7.441 10.523 7.762 1 98.94 121 ALA B N 1
ATOM 2281 C CA . ALA B 1 121 ? -8.102 11.82 7.793 1 98.94 121 ALA B CA 1
ATOM 2282 C C . ALA B 1 121 ? -9.422 11.75 8.562 1 98.94 121 ALA B C 1
ATOM 2284 O O . ALA B 1 121 ? -10.242 10.859 8.32 1 98.94 121 ALA B O 1
ATOM 2285 N N . ASP B 1 122 ? -9.641 12.555 9.531 1 98.88 122 ASP B N 1
ATOM 2286 C CA . ASP B 1 122 ? -10.883 12.875 10.234 1 98.88 122 ASP B CA 1
ATOM 2287 C C . ASP B 1 122 ? -11.398 11.664 11.008 1 98.88 122 ASP B C 1
ATOM 2289 O O . ASP B 1 122 ? -12.586 11.594 11.336 1 98.88 122 ASP B O 1
ATOM 2293 N N . GLY B 1 123 ? -10.57 10.656 11.156 1 98.56 123 GLY B N 1
ATOM 2294 C CA . GLY B 1 123 ? -10.945 9.492 11.945 1 98.56 123 GLY B CA 1
ATOM 2295 C C . GLY B 1 123 ? -11.867 8.539 11.203 1 98.56 123 GLY B C 1
ATOM 2296 O O . GLY B 1 123 ? -12.508 7.688 11.812 1 98.56 123 GLY B O 1
ATOM 2297 N N . HIS B 1 124 ? -11.922 8.727 9.883 1 98.62 124 HIS B N 1
ATOM 2298 C CA . HIS B 1 124 ? -12.836 7.824 9.188 1 98.62 124 HIS B CA 1
ATOM 2299 C C . HIS B 1 124 ? -12.336 7.496 7.785 1 98.62 124 HIS B C 1
ATOM 2301 O O . HIS B 1 124 ? -12.914 6.656 7.094 1 98.62 124 HIS B O 1
ATOM 2307 N N . THR B 1 125 ? -11.281 8.117 7.289 1 98.88 125 THR B N 1
ATOM 2308 C CA . THR B 1 125 ? -10.727 7.91 5.953 1 98.88 125 THR B CA 1
ATOM 2309 C C . THR B 1 125 ? -9.273 7.445 6.039 1 98.88 125 THR B C 1
ATOM 2311 O O . THR B 1 125 ? -8.484 8 6.809 1 98.88 125 THR B O 1
ATOM 2314 N N . VAL B 1 126 ? -8.945 6.391 5.281 1 99 126 VAL B N 1
ATOM 2315 C CA . VAL B 1 126 ? -7.582 5.871 5.219 1 99 126 VAL B CA 1
ATOM 2316 C C . VAL B 1 126 ? -7.098 5.852 3.771 1 99 126 VAL B C 1
ATOM 2318 O O . VAL B 1 126 ? -7.809 5.383 2.881 1 99 126 VAL B O 1
ATOM 2321 N N . GLN B 1 127 ? -5.977 6.48 3.523 1 99 127 GLN B N 1
ATOM 2322 C CA . GLN B 1 127 ? -5.238 6.301 2.275 1 99 127 GLN B CA 1
ATOM 2323 C C . GLN B 1 127 ? -4.008 5.426 2.484 1 99 127 GLN B C 1
ATOM 2325 O O . GLN B 1 127 ? -3.289 5.582 3.475 1 99 127 GLN B O 1
ATOM 2330 N N . THR B 1 128 ? -3.732 4.391 1.658 1 98.94 128 THR B N 1
ATOM 2331 C CA . THR B 1 128 ? -2.539 3.553 1.654 1 98.94 128 THR B CA 1
ATOM 2332 C C . THR B 1 128 ? -2.215 3.08 0.241 1 98.94 128 THR B C 1
ATOM 2334 O O . THR B 1 128 ? -2.736 3.621 -0.736 1 98.94 128 THR B O 1
ATOM 2337 N N . GLY B 1 129 ? -1.277 2.178 0.053 1 98.94 129 GLY B N 1
ATOM 2338 C CA . GLY B 1 129 ? -0.815 1.684 -1.234 1 98.94 129 GLY B CA 1
ATOM 2339 C C . GLY B 1 129 ? 0.697 1.6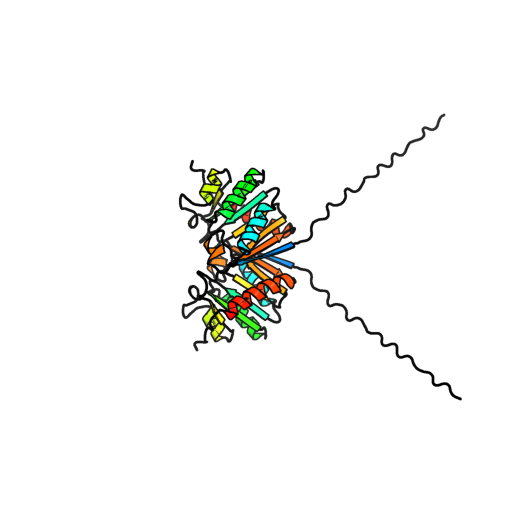55 -1.355 1 98.94 129 GLY B C 1
ATOM 2340 O O . GLY B 1 129 ? 1.406 1.712 -0.349 1 98.94 129 GLY B O 1
ATOM 2341 N N . SER B 1 130 ? 1.136 1.479 -2.574 1 98.88 130 SER B N 1
ATOM 2342 C CA . SER B 1 130 ? 2.568 1.417 -2.85 1 98.88 130 SER B CA 1
ATOM 2343 C C . SER B 1 130 ? 3.146 2.809 -3.086 1 98.88 130 SER B C 1
ATOM 2345 O O . SER B 1 130 ? 4.367 2.988 -3.082 1 98.88 130 SER B O 1
ATOM 2347 N N . PHE B 1 131 ? 2.395 3.848 -3.25 1 98.94 131 PHE B N 1
ATOM 2348 C CA . PHE B 1 131 ? 2.719 5.176 -3.76 1 98.94 131 PHE B CA 1
ATOM 2349 C C . PHE B 1 131 ? 3.43 6.004 -2.697 1 98.94 131 PHE B C 1
ATOM 2351 O O . PHE B 1 131 ? 2.783 6.66 -1.88 1 98.94 131 PHE B O 1
ATOM 2358 N N . ASN B 1 132 ? 4.777 6.031 -2.736 1 98.81 132 ASN B N 1
ATOM 2359 C CA . ASN B 1 132 ? 5.504 7.016 -1.943 1 98.81 132 ASN B CA 1
ATOM 2360 C C . ASN B 1 132 ? 5.148 8.438 -2.359 1 98.81 132 ASN B C 1
ATOM 2362 O O . ASN B 1 132 ? 4.812 8.688 -3.52 1 98.81 132 ASN B O 1
ATOM 2366 N N . TYR B 1 133 ? 5.242 9.352 -1.39 1 98.75 133 TYR B N 1
ATOM 2367 C CA . TYR B 1 133 ? 4.938 10.742 -1.717 1 98.75 133 TYR B CA 1
ATOM 2368 C C . TYR B 1 133 ? 6.117 11.406 -2.41 1 98.75 133 TYR B C 1
ATOM 2370 O O . TYR B 1 133 ? 6.773 12.281 -1.83 1 98.75 133 TYR B O 1
ATOM 2378 N N . THR B 1 134 ? 6.336 10.984 -3.703 1 98.38 134 THR B N 1
ATOM 2379 C CA . THR B 1 134 ? 7.457 11.438 -4.52 1 98.38 134 THR B CA 1
ATOM 2380 C C . THR B 1 134 ? 7.012 11.688 -5.957 1 98.38 134 THR B C 1
ATOM 2382 O O . THR B 1 134 ? 5.957 11.203 -6.379 1 98.38 134 THR B O 1
ATOM 2385 N N . SER B 1 135 ? 7.844 12.477 -6.648 1 98.12 135 SER B N 1
ATOM 2386 C CA . SER B 1 135 ? 7.598 12.68 -8.07 1 98.12 135 SER B CA 1
ATOM 2387 C C . SER B 1 135 ? 7.762 11.375 -8.852 1 98.12 135 SER B C 1
ATOM 2389 O O . SER B 1 135 ? 7.023 11.125 -9.805 1 98.12 135 SER B O 1
ATOM 2391 N N . SER B 1 136 ? 8.734 10.5 -8.492 1 98.5 136 SER B N 1
ATOM 2392 C CA . SER B 1 136 ? 8.953 9.242 -9.188 1 98.5 136 SER B CA 1
ATOM 2393 C C . SER B 1 136 ? 7.758 8.305 -9.031 1 98.5 136 SER B C 1
ATOM 2395 O O . SER B 1 136 ? 7.398 7.594 -9.977 1 98.5 136 SER B O 1
ATOM 2397 N N . ALA B 1 137 ? 7.117 8.281 -7.887 1 98.81 137 ALA B N 1
ATOM 2398 C CA . ALA B 1 137 ? 5.922 7.465 -7.688 1 98.81 137 ALA B CA 1
ATOM 2399 C C . ALA B 1 137 ? 4.797 7.902 -8.617 1 98.81 137 ALA B C 1
ATOM 2401 O O . ALA B 1 137 ? 4 7.074 -9.07 1 98.81 137 ALA B O 1
ATOM 2402 N N . ASP B 1 138 ? 4.746 9.172 -8.891 1 98.88 138 ASP B N 1
ATOM 2403 C CA . ASP B 1 138 ? 3.695 9.727 -9.734 1 98.88 138 ASP B CA 1
ATOM 2404 C C . ASP B 1 138 ? 3.998 9.492 -11.211 1 98.88 138 ASP B C 1
ATOM 2406 O O . ASP B 1 138 ? 3.102 9.148 -11.992 1 98.88 138 ASP B O 1
ATOM 2410 N N . LYS B 1 139 ? 5.25 9.594 -11.562 1 98.69 139 LYS B N 1
ATOM 2411 C CA . LYS B 1 139 ? 5.52 9.836 -12.977 1 98.69 139 LYS B CA 1
ATOM 2412 C C . LYS B 1 139 ? 6.27 8.664 -13.609 1 98.69 139 LYS B C 1
ATOM 2414 O O . LYS B 1 139 ? 6.164 8.43 -14.812 1 98.69 139 LYS B O 1
ATOM 2419 N N . SER B 1 140 ? 7.094 7.953 -12.797 1 98.69 140 SER B N 1
ATOM 2420 C CA . SER B 1 140 ? 8.039 7.043 -13.43 1 98.69 140 SER B CA 1
ATOM 2421 C C . SER B 1 140 ? 7.84 5.609 -12.953 1 98.69 140 SER B C 1
ATOM 2423 O O . SER B 1 140 ? 8.203 4.66 -13.648 1 98.69 140 SER B O 1
ATOM 2425 N N . ASN B 1 141 ? 7.324 5.426 -11.75 1 98.88 141 ASN B N 1
ATOM 2426 C CA . ASN B 1 141 ? 7.074 4.102 -11.188 1 98.88 141 ASN B CA 1
ATOM 2427 C C . ASN B 1 141 ? 5.695 3.58 -11.586 1 98.88 141 ASN B C 1
ATOM 2429 O O . ASN B 1 141 ? 4.828 4.352 -11.992 1 98.88 141 ASN B O 1
ATOM 2433 N N . ALA B 1 142 ? 5.512 2.297 -11.5 1 98.94 142 ALA B N 1
ATOM 2434 C CA . ALA B 1 142 ? 4.172 1.716 -11.453 1 98.94 142 ALA B CA 1
ATOM 2435 C C . ALA B 1 142 ? 3.713 1.522 -10.008 1 98.94 142 ALA B C 1
ATOM 2437 O O . ALA B 1 142 ? 4.316 0.754 -9.258 1 98.94 142 ALA B O 1
ATOM 2438 N N . GLU B 1 143 ? 2.691 2.277 -9.625 1 98.94 143 GLU B N 1
ATOM 2439 C CA . GLU B 1 143 ? 2.217 2.346 -8.242 1 98.94 143 GLU B CA 1
ATOM 2440 C C . GLU B 1 143 ? 0.697 2.234 -8.18 1 98.94 143 GLU B C 1
ATOM 2442 O O . GLU B 1 143 ? 0.013 2.371 -9.195 1 98.94 143 GLU B O 1
ATOM 2447 N N . ASN B 1 144 ? 0.227 1.982 -7 1 98.94 144 ASN B N 1
ATOM 2448 C CA . ASN B 1 144 ? -1.185 2.17 -6.68 1 98.94 144 ASN B CA 1
ATOM 2449 C C . ASN B 1 144 ? -1.367 2.994 -5.41 1 98.94 144 ASN B C 1
ATOM 2451 O O . ASN B 1 144 ? -0.551 2.912 -4.488 1 98.94 144 ASN B O 1
ATOM 2455 N N . ALA B 1 145 ? -2.402 3.803 -5.344 1 99 145 ALA B N 1
ATOM 2456 C CA . ALA B 1 145 ? -2.932 4.457 -4.148 1 99 145 ALA B CA 1
ATOM 2457 C C . ALA B 1 145 ? -4.426 4.188 -3.992 1 99 145 ALA B C 1
ATOM 2459 O O . ALA B 1 145 ? -5.172 4.207 -4.977 1 99 145 ALA B O 1
ATOM 2460 N N . ILE B 1 146 ? -4.82 3.865 -2.777 1 99 146 ILE B N 1
ATOM 2461 C CA . ILE B 1 146 ? -6.227 3.602 -2.484 1 99 146 ILE B CA 1
ATOM 2462 C C . ILE B 1 146 ? -6.664 4.43 -1.278 1 99 146 ILE B C 1
ATOM 2464 O O . ILE B 1 146 ? -5.895 4.617 -0.333 1 99 146 ILE B O 1
ATOM 2468 N N . ALA B 1 147 ? -7.855 4.992 -1.327 1 99 147 ALA B N 1
ATOM 2469 C CA . ALA B 1 147 ? -8.5 5.66 -0.203 1 99 147 ALA B CA 1
ATOM 2470 C C . ALA B 1 147 ? -9.828 4.992 0.144 1 99 147 ALA B C 1
ATOM 2472 O O . ALA B 1 147 ? -10.648 4.73 -0.741 1 99 147 ALA B O 1
ATOM 2473 N N . ILE B 1 148 ? -10 4.66 1.36 1 98.94 148 ILE B N 1
ATOM 2474 C CA . ILE B 1 148 ? -11.234 4.098 1.913 1 98.94 148 ILE B CA 1
ATOM 2475 C C . ILE B 1 148 ? -11.859 5.094 2.883 1 98.94 148 ILE B C 1
ATOM 2477 O O . ILE B 1 148 ? -11.32 5.348 3.963 1 98.94 148 ILE B O 1
ATOM 2481 N N . LYS B 1 149 ? -12.992 5.59 2.488 1 98.62 149 LYS B N 1
ATOM 2482 C CA . LYS B 1 149 ? -13.641 6.684 3.211 1 98.62 149 LYS B CA 1
ATOM 2483 C C . LYS B 1 149 ? -14.836 6.18 4.008 1 98.62 149 LYS B C 1
ATOM 2485 O O . LYS B 1 149 ? -15.5 5.223 3.605 1 98.62 149 LYS B O 1
ATOM 2490 N N . ASN B 1 150 ? -15.094 6.816 5.09 1 98.06 150 ASN B N 1
ATOM 2491 C CA . ASN B 1 150 ? -16.266 6.582 5.938 1 98.06 150 ASN B CA 1
ATOM 2492 C C . ASN B 1 150 ? -16.25 5.176 6.531 1 98.06 150 ASN B C 1
ATOM 2494 O O . ASN B 1 150 ? -17.266 4.477 6.504 1 98.06 150 ASN B O 1
ATOM 2498 N N . VAL B 1 151 ? -15.117 4.805 6.988 1 98.38 151 VAL B N 1
ATOM 2499 C CA . VAL B 1 151 ? -14.961 3.547 7.715 1 98.38 151 VAL B CA 1
ATOM 2500 C C . VAL B 1 151 ? -14.195 3.791 9.008 1 98.38 151 VAL B C 1
ATOM 2502 O O . VAL B 1 151 ? -13.008 3.471 9.109 1 98.38 151 VAL B O 1
ATOM 2505 N N . PRO B 1 152 ? -14.859 4.246 10.031 1 98.44 152 PRO B N 1
ATOM 2506 C CA . PRO B 1 152 ? -14.188 4.652 11.273 1 98.44 152 PRO B CA 1
ATOM 2507 C C . PRO B 1 152 ? -13.406 3.51 11.922 1 98.44 152 PRO B C 1
ATOM 2509 O O . PRO B 1 152 ? -12.367 3.744 12.547 1 98.44 152 PRO B O 1
ATOM 2512 N N . GLU B 1 153 ? -13.898 2.295 11.797 1 98.25 153 GLU B N 1
ATOM 2513 C CA . GLU B 1 153 ? -13.211 1.169 12.414 1 98.25 153 GLU B CA 1
ATOM 2514 C C . GLU B 1 153 ? -11.844 0.945 11.773 1 98.25 153 GLU B C 1
ATOM 2516 O O . GLU B 1 153 ? -10.859 0.669 12.461 1 98.25 153 GLU B O 1
ATOM 2521 N N . LEU B 1 154 ? -11.797 1.032 10.469 1 98.81 154 LEU B N 1
ATOM 2522 C CA . LEU B 1 154 ? -10.523 0.934 9.758 1 98.81 154 LEU B CA 1
ATOM 2523 C C . LEU B 1 154 ? -9.594 2.086 10.141 1 98.81 154 LEU B C 1
ATOM 2525 O O . LEU B 1 154 ? -8.422 1.871 10.438 1 98.81 154 LEU B O 1
ATOM 2529 N N . ALA B 1 155 ? -10.156 3.242 10.141 1 98.94 155 ALA B N 1
ATOM 2530 C CA . ALA B 1 155 ? -9.367 4.43 10.461 1 98.94 155 ALA B CA 1
ATOM 2531 C C . ALA B 1 155 ? -8.773 4.332 11.859 1 98.94 155 ALA B C 1
ATOM 2533 O O . ALA B 1 155 ? -7.629 4.734 12.086 1 98.94 155 ALA B O 1
ATOM 2534 N N . SER B 1 156 ? -9.523 3.799 12.758 1 98.88 156 SER B N 1
ATOM 2535 C CA . SER B 1 156 ? -9.055 3.672 14.133 1 98.88 156 SER B CA 1
ATOM 2536 C C . SER B 1 156 ? -7.832 2.76 14.211 1 98.88 156 SER B C 1
ATOM 2538 O O . SER B 1 156 ? -6.922 3.002 15.008 1 98.88 156 SER B O 1
ATOM 2540 N N . GLN B 1 157 ? -7.77 1.705 13.43 1 98.94 157 GLN B N 1
ATOM 2541 C CA . GLN B 1 157 ? -6.629 0.799 13.414 1 98.94 157 GLN B CA 1
ATOM 2542 C C . GLN B 1 157 ? -5.383 1.491 12.867 1 98.94 157 GLN B C 1
ATOM 2544 O O . GLN B 1 157 ? -4.297 1.368 13.43 1 98.94 157 GLN B O 1
ATOM 2549 N N . TYR B 1 158 ? -5.539 2.221 11.797 1 98.94 158 TYR B N 1
ATOM 2550 C CA . TYR B 1 158 ? -4.414 2.955 11.234 1 98.94 158 TYR B CA 1
ATOM 2551 C C . TYR B 1 158 ? -3.988 4.094 12.156 1 98.94 158 TYR B C 1
ATOM 2553 O O . TYR B 1 158 ? -2.803 4.422 12.242 1 98.94 158 TYR B O 1
ATOM 2561 N N . GLU B 1 159 ? -4.934 4.715 12.805 1 98.94 159 GLU B N 1
ATOM 2562 C CA . GLU B 1 159 ? -4.609 5.766 13.766 1 98.94 159 GLU B CA 1
ATOM 2563 C C . GLU B 1 159 ? -3.793 5.215 14.93 1 98.94 159 GLU B C 1
ATOM 2565 O O . GLU B 1 159 ? -2.854 5.863 15.398 1 98.94 159 GLU B O 1
ATOM 2570 N N . ALA B 1 160 ? -4.195 4.078 15.414 1 98.94 160 ALA B N 1
ATOM 2571 C CA . ALA B 1 160 ? -3.428 3.449 16.484 1 98.94 160 ALA B CA 1
ATOM 2572 C C . ALA B 1 160 ? -1.993 3.178 16.047 1 98.94 160 ALA B C 1
ATOM 2574 O O . ALA B 1 160 ? -1.051 3.396 16.812 1 98.94 160 ALA B O 1
ATOM 2575 N N . GLU B 1 161 ? -1.833 2.666 14.859 1 98.94 161 GLU B N 1
ATOM 2576 C CA . GLU B 1 161 ? -0.495 2.436 14.32 1 98.94 161 GLU B CA 1
ATOM 2577 C C . GLU B 1 161 ? 0.275 3.744 14.172 1 98.94 161 GLU B C 1
ATOM 2579 O O . GLU B 1 161 ? 1.458 3.816 14.516 1 98.94 161 GLU B O 1
ATOM 2584 N N . PHE B 1 162 ? -0.397 4.766 13.633 1 98.94 162 PHE B N 1
ATOM 2585 C CA . PHE B 1 162 ? 0.246 6.07 13.516 1 98.94 162 PHE B CA 1
ATOM 2586 C C . PHE B 1 162 ? 0.709 6.57 14.883 1 98.94 162 PHE B C 1
ATOM 2588 O O . PHE B 1 162 ? 1.832 7.059 15.016 1 98.94 162 PHE B O 1
ATOM 2595 N N . ASN B 1 163 ? -0.147 6.461 15.852 1 98.94 163 ASN B N 1
ATOM 2596 C CA . ASN B 1 163 ? 0.189 6.938 17.188 1 98.94 163 ASN B CA 1
ATOM 2597 C C . ASN B 1 163 ? 1.382 6.188 17.766 1 98.94 163 ASN B C 1
ATOM 2599 O O . ASN B 1 163 ? 2.227 6.781 18.438 1 98.94 163 ASN B O 1
ATOM 2603 N N . ARG B 1 164 ? 1.434 4.941 17.578 1 98.81 164 ARG B N 1
ATOM 2604 C CA . ARG B 1 164 ? 2.607 4.188 18 1 98.81 164 ARG B CA 1
ATOM 2605 C C . ARG B 1 164 ? 3.875 4.734 17.359 1 98.81 164 ARG B C 1
ATOM 2607 O O . ARG B 1 164 ? 4.863 5 18.047 1 98.81 164 ARG B O 1
ATOM 2614 N N . LEU B 1 165 ? 3.826 4.914 16.047 1 98.94 165 LEU B N 1
ATOM 2615 C CA . LEU B 1 165 ? 4.965 5.465 15.328 1 98.94 165 LEU B CA 1
ATOM 2616 C C . LEU B 1 165 ? 5.32 6.855 15.844 1 98.94 165 LEU B C 1
ATOM 2618 O O . LEU B 1 165 ? 6.5 7.164 16.047 1 98.94 165 LEU B O 1
ATOM 2622 N N . TRP B 1 166 ? 4.32 7.625 16.016 1 98.88 166 TRP B N 1
ATOM 2623 C CA . TRP B 1 166 ? 4.5 8.984 16.5 1 98.88 166 TRP B CA 1
ATOM 2624 C C . TRP B 1 166 ? 5.207 8.984 17.859 1 98.88 166 TRP B C 1
ATOM 2626 O O . TRP B 1 166 ? 6.176 9.727 18.062 1 98.88 166 TRP B O 1
ATOM 2636 N N . ASP B 1 167 ? 4.766 8.148 18.719 1 98.81 167 ASP B N 1
ATOM 2637 C CA . ASP B 1 167 ? 5.25 8.125 20.094 1 98.81 167 ASP B CA 1
ATOM 2638 C C . ASP B 1 167 ? 6.695 7.637 20.172 1 98.81 167 ASP B C 1
ATOM 2640 O O . ASP B 1 167 ? 7.453 8.047 21.047 1 98.81 167 ASP B O 1
ATOM 2644 N N . GLU B 1 168 ? 7.105 6.883 19.25 1 98.81 168 GLU B N 1
ATOM 2645 C CA . GLU B 1 168 ? 8.445 6.309 19.312 1 98.81 168 GLU B CA 1
ATOM 2646 C C . GLU B 1 168 ? 9.43 7.113 18.453 1 98.81 168 GLU B C 1
ATOM 2648 O O . GLU B 1 168 ? 10.586 6.723 18.297 1 98.81 168 GLU B O 1
ATOM 2653 N N . SER B 1 169 ? 8.945 8.18 17.828 1 98.75 169 SER B N 1
ATOM 2654 C CA . SER B 1 169 ? 9.75 8.992 16.922 1 98.75 169 SER B CA 1
ATOM 2655 C C . SER B 1 169 ? 10.203 10.281 17.594 1 98.75 169 SER B C 1
ATOM 2657 O O . SER B 1 169 ? 9.719 10.641 18.672 1 98.75 169 SER B O 1
ATOM 2659 N N . THR B 1 170 ? 11.188 11.016 16.969 1 98.25 170 THR B N 1
ATOM 2660 C CA . THR B 1 170 ? 11.781 12.219 17.531 1 98.25 170 THR B CA 1
ATOM 2661 C C . THR B 1 170 ? 11.344 13.461 16.75 1 98.25 170 THR B C 1
ATOM 2663 O O . THR B 1 170 ? 11.352 13.461 15.516 1 98.25 170 THR B O 1
ATOM 2666 N N . PRO B 1 171 ? 11.023 14.531 17.438 1 97.31 171 PRO B N 1
ATOM 2667 C CA . PRO B 1 171 ? 10.594 15.75 16.75 1 97.31 171 PRO B CA 1
ATOM 2668 C C . PRO B 1 171 ? 11.68 16.328 15.844 1 97.31 171 PRO B C 1
ATOM 2670 O O . PRO B 1 171 ? 12.859 16.297 16.203 1 97.31 171 PRO B O 1
ATOM 2673 N N . LEU B 1 172 ? 11.219 16.703 14.68 1 94.44 172 LEU B N 1
ATOM 2674 C CA . LEU B 1 172 ? 12.062 17.5 13.805 1 94.44 172 LEU B CA 1
ATOM 2675 C C . LEU B 1 172 ? 11.867 18.984 14.078 1 94.44 172 LEU B C 1
ATOM 2677 O O . LEU B 1 172 ? 10.758 19.516 13.922 1 94.44 172 LEU B O 1
ATOM 2681 N N . LYS B 1 173 ? 12.883 19.672 14.523 1 88.38 173 LYS B N 1
ATOM 2682 C CA . LYS B 1 173 ? 12.773 21.094 14.836 1 88.38 173 LYS B CA 1
ATOM 2683 C C . LYS B 1 173 ? 12.789 21.938 13.562 1 88.38 173 LYS B C 1
ATOM 2685 O O . LYS B 1 173 ? 13.5 21.625 12.609 1 88.38 173 LYS B O 1
ATOM 2690 N N . ALA B 1 174 ? 11.953 22.969 13.68 1 83 174 ALA B N 1
ATOM 2691 C CA . ALA B 1 174 ? 12.016 23.938 12.594 1 83 174 ALA B CA 1
ATOM 2692 C C . ALA B 1 174 ? 13.391 24.594 12.516 1 83 174 ALA B C 1
ATOM 2694 O O . ALA B 1 174 ? 14.055 24.781 13.539 1 83 174 ALA B O 1
ATOM 2695 N N . ASN B 1 175 ? 13.961 24.562 11.32 1 70.5 175 ASN B N 1
ATOM 2696 C CA . ASN B 1 175 ? 15.242 25.234 11.172 1 70.5 175 ASN B CA 1
ATOM 2697 C C . ASN B 1 175 ? 15.102 26.547 10.398 1 70.5 175 ASN B C 1
ATOM 2699 O O . ASN B 1 175 ? 15.109 26.547 9.164 1 70.5 175 ASN B O 1
ATOM 2703 N N . TYR B 1 176 ? 14.562 27.547 11.039 1 56.97 176 TYR B N 1
ATOM 2704 C CA . TYR B 1 176 ? 14.508 28.859 10.398 1 56.97 176 TYR B CA 1
ATOM 2705 C C . TYR B 1 176 ? 15.898 29.453 10.242 1 56.97 176 TYR B C 1
ATOM 2707 O O . TYR B 1 176 ? 16.797 29.172 11.047 1 56.97 176 TYR B O 1
#

InterPro domains:
  IPR001736 Phospholipase D/Transphosphatidylase [PS50035] (110-137)
  IPR025202 Cardiolipin synthase-like, phospholipase D-like domain [PF13091] (43-166)
  IPR051406 Phospholipase D domain-containing protein [PTHR43856] (23-173)

Radius of gyration: 25.66 Å; Cα contacts (8 Å, |Δi|>4): 793; chains: 2; bounding box: 87×64×72 Å

Foldseek 3Di:
DDDPPPPDPPPPPPPDPPPPQDDKDKAKDKPADPVLRQVVQLLCLLQVFDAEKEWEAEAAAAPSNLVSNLVSVVNVHQYEYEYACVNAVDCPGSQLVNQQSPHKYWHFDPDPTSHWTWMQGPQFKIKGWNQGNDPCSHYPDIIMIMMMGSHNVVSVVVVVVSVVRVVRTGTDHHDD/DDDPPPPPPPPPPPPDPPPPQDDKDKAKDKPADPVLRQVVQLLCLLQVFDAEKEWEAEAAAAPSNLVSNLVSVVNVHQYEYEYACVNAVDCPGSQLVNQQSPHKYWHFDPDPTSHWTWMQGPQFKIKGWNQGNDPCSHYPDIIMIMMMGSHNVVSVVVVVVSVVRVVRTGTDHHDD

Organism: Scandinavium goeteborgense (NCBI:txid1851514)

Nearest PDB structures (foldseek):
  1byr-assembly1_A  TM=9.663E-01  e=1.981E-21  Salmonella enterica subsp. enterica serovar Typhimurium
  4gel-assembly1_A  TM=9.114E-01  e=1.647E-12  Drosophila melanogaster
  4gel-assembly1_B  TM=8.590E-01  e=2.874E-12  Drosophila melanogaster
  4gem-assembly1_B  TM=8.157E-01  e=9.309E-12  Drosophila melanogaster
  4gem-assembly1_A  TM=8.010E-01  e=1.705E-10  Drosophila melanogaster

Solvent-accessible surface area (backbone atoms only — not comparable to full-atom values): 18304 Å² total; per-residue (Å²): 133,84,75,80,79,77,77,79,79,78,79,77,75,74,74,68,76,73,75,72,76,64,71,69,44,77,50,75,15,43,21,52,43,97,80,35,38,20,54,45,44,56,47,48,52,56,69,68,43,76,51,29,38,42,34,36,30,24,44,51,61,24,59,70,57,47,51,49,53,53,52,39,39,73,73,67,25,47,54,42,36,37,30,16,31,86,66,50,65,58,81,89,28,42,60,47,55,38,19,62,69,70,33,54,30,26,35,31,75,89,38,84,39,38,47,31,35,36,36,38,26,61,61,17,23,34,33,37,20,40,42,44,46,32,62,52,33,37,64,41,18,31,24,32,20,37,31,42,32,51,35,44,73,62,18,48,55,54,46,50,52,48,48,52,52,51,70,72,29,45,78,50,74,58,78,127,134,83,76,80,81,78,79,79,77,80,78,77,76,73,75,68,74,71,76,73,77,66,70,68,45,77,50,74,17,43,20,52,43,96,80,35,37,20,54,46,44,55,47,49,51,57,70,68,42,76,52,29,37,43,35,36,30,26,44,50,60,25,62,71,57,48,50,49,52,54,50,38,39,72,71,69,25,48,54,42,37,35,30,15,31,85,65,49,66,57,82,89,27,41,60,48,54,40,20,62,69,70,36,55,30,26,33,32,74,87,38,84,39,39,48,31,35,34,36,40,24,61,60,17,23,34,35,37,21,40,43,44,46,32,61,51,32,38,66,41,18,31,24,32,20,37,29,43,32,50,36,44,72,61,18,50,55,54,47,51,51,49,48,52,51,51,69,72,27,42,77,50,73,58,78,129

pLDDT: mean 91.91, std 14.99, range [39.97, 99.0]